Protein 2YXH (pdb70)

InterPro domains:
  IPR004518 NTP pyrophosphohydrolase MazG-like domain [PF03819] (22-95)
  IPR011551 NTP pyrophosphohydrolase MazG [PTHR30522] (2-115)
  IPR048015 MazG-like, N-terminal domain [cd11528] (3-113)

Radius of gyration: 18.21 Å; Cα contacts (8 Å, |Δi|>4): 260; chains: 2; bounding box: 56×25×43 Å

Sequence (225 aa):
VERLLEIIERSLRKCPWLEKQSIETLLEALASSEIEEVAEAVKKNDLANLEEEIGDIIYDALLVAAVAQRDYGIDLESAIQKVVEKISHRKPWLFWEEKISLEEAEKIWKERKKVERLLEIIERSLRKCPWLEEKQSIETLLEALASSEIEEVAEAVKKNDLANLEEEIGDIIYDALLVAAVAQRDYGIDLESAIIQKVVEKIISHRKPWLFWEEKISLEEAEKIWKERKKK

Organism: Thermotoga maritima (strain ATCC 43589 / DSM 3109 / JCM 10099 / NBRC 100826 / MSB8) (NCBI:txid243274)

Secondary structure (DSSP, 8-state):
-HHHHHHHHHHHHH-HHHHT--HHHHHHHHHHHHHHHHHHHHTT-HHHHHHHHH--HHHHHHHHHHHHHH---HHHHHHHHHHHHHHH-GGGG-SS---HHHHHHHHHHHH-/-HHHHHHHHHHHHH-HHHHH--HHHHHHHHHHHHHHHHHHHHTT-HHHHHHHHH--HHHHHHHHHHHHHH---HHHHHHHHHHHHHHH-GGGGSSS---HHHHHHHHHHHHT-

B-factor: mean 37.63, std 10.52, range [13.41, 88.89]

Nearest PDB structures (foldseek):
  2yxh-assembly1_B  TM=1.009E+00  e=3.170E-15  Thermotoga maritima MSB8
  3cra-assembly1_A  TM=7.336E-01  e=1.722E-03  Escherichia coli K-12
  7yh5-assembly1_A  TM=8.557E-01  e=4.587E-02  Mycobacterium tuberculosis
  4qnd-assembly1_A  TM=6.349E-01  e=8.965E+00  Vibrio sp. N418
  2yxh-assembly1_B  TM=1.007E+00  e=1.074E-13  Thermotoga maritima MSB8

Foldseek 3Di:
DVVLVVVLVVCVVPPPVLVPDALVNLVVLVVVLVVQLVVCVVVVVPVSNVVSVVCVSSVVSSVSVCCVPVVDDVVVVVVVVVVLCCQQQVQVVPDDHDDPVVSVVSNVVSVD/DVVLVVVLVVCVVDPPVLVPDALVVLVVVLVVLVVQLVVCVVVVVPVSNVVSVVSVNSVVSSVVNCCVPVVDDVVVVVVVVVVVCCQQQVQVPPPDHDDPVVSVVRNVVSVVD

Solvent-accessible surface area: 11889 Å² total

CATH classification: 1.10.287.1080

Structure (mmCIF, N/CA/C/O backbone):
data_2YXH
#
_entry.id   2YXH
#
_cell.length_a   74.829
_cell.length_b   56.788
_cell.length_c   61.615
_cell.angle_alpha   90.00
_cell.angle_beta   90.00
_cell.angle_gamma   90.00
#
_symmetry.space_group_name_H-M   'P 21 21 2'
#
loop_
_entity.id
_entity.type
_entity.pdbx_description
1 polymer 'MazG-related protein'
2 non-polymer 'MAGNESIUM ION'
3 water water
#
loop_
_atom_site.group_PDB
_atom_site.id
_atom_site.type_symbol
_atom_site.label_atom_id
_atom_site.label_alt_id
_atom_site.label_comp_id
_atom_site.label_asym_id
_atom_site.label_entity_id
_atom_site.label_seq_id
_atom_site.pdbx_PDB_ins_code
_atom_site.Cartn_x
_atom_site.Cartn_y
_atom_site.Cartn_z
_atom_site.occupancy
_atom_site.B_iso_or_equiv
_atom_site.auth_seq_id
_atom_site.auth_comp_id
_atom_site.auth_asym_id
_atom_site.auth_atom_id
_atom_site.pdbx_PDB_model_num
ATOM 9 N N . VAL A 1 2 ? 53.103 24.148 51.628 1.00 61.12 2 VAL A N 1
ATOM 10 C CA . VAL A 1 2 ? 53.514 23.438 50.410 1.00 59.64 2 VAL A CA 1
ATOM 11 C C . VAL A 1 2 ? 54.773 23.976 49.701 1.00 58.86 2 VAL A C 1
ATOM 12 O O . VAL A 1 2 ? 55.560 23.245 49.126 1.00 57.44 2 VAL A O 1
ATOM 16 N N . GLU A 1 3 ? 54.882 25.298 49.699 1.00 57.98 3 GLU A N 1
ATOM 17 C CA . GLU A 1 3 ? 55.991 26.010 49.153 1.00 57.33 3 GLU A CA 1
ATOM 18 C C . GLU A 1 3 ? 57.223 25.571 49.935 1.00 53.66 3 GLU A C 1
ATOM 19 O O . GLU A 1 3 ? 58.205 25.186 49.325 1.00 52.71 3 GLU A O 1
ATOM 25 N N . ARG A 1 4 ? 57.148 25.587 51.266 1.00 50.22 4 ARG A N 1
ATOM 26 C CA . ARG A 1 4 ? 58.263 25.169 52.114 1.00 49.23 4 ARG A CA 1
ATOM 27 C C . ARG A 1 4 ? 58.768 23.771 51.768 1.00 45.56 4 ARG A C 1
ATOM 28 O O . ARG A 1 4 ? 59.912 23.470 51.943 1.00 45.56 4 ARG A O 1
ATOM 36 N N . LEU A 1 5 ? 57.857 22.930 51.310 1.00 41.88 5 LEU A N 1
ATOM 37 C CA . LEU A 1 5 ? 58.138 21.547 50.956 1.00 37.44 5 LEU A CA 1
ATOM 38 C C . LEU A 1 5 ? 58.767 21.527 49.571 1.00 36.84 5 LEU A C 1
ATOM 39 O O . LEU A 1 5 ? 59.702 20.797 49.323 1.00 35.58 5 LEU A O 1
ATOM 44 N N . LEU A 1 6 ? 58.274 22.334 48.660 1.00 36.57 6 LEU A N 1
ATOM 45 C CA . LEU A 1 6 ? 58.897 22.362 47.346 1.00 37.92 6 LEU A CA 1
ATOM 46 C C . LEU A 1 6 ? 60.297 22.970 47.343 1.00 38.76 6 LEU A C 1
ATOM 47 O O . LEU A 1 6 ? 61.098 22.679 46.483 1.00 37.79 6 LEU A O 1
ATOM 52 N N . GLU A 1 7 ? 60.543 23.858 48.314 1.00 41.03 7 GLU A N 1
ATOM 53 C CA . GLU A 1 7 ? 61.833 24.508 48.494 1.00 42.63 7 GLU A CA 1
ATOM 54 C C . GLU A 1 7 ? 62.739 23.445 49.017 1.00 39.51 7 GLU A C 1
ATOM 55 O O . GLU A 1 7 ? 63.911 23.349 48.594 1.00 38.78 7 GLU A O 1
ATOM 61 N N . ILE A 1 8 ? 62.192 22.625 49.916 1.00 37.31 8 ILE A N 1
ATOM 62 C CA . ILE A 1 8 ? 62.948 21.510 50.453 1.00 37.28 8 ILE A CA 1
ATOM 63 C C . ILE A 1 8 ? 63.403 20.542 49.361 1.00 35.95 8 ILE A C 1
ATOM 64 O O . ILE A 1 8 ? 64.598 20.209 49.233 1.00 36.80 8 ILE A O 1
ATOM 69 N N . ILE A 1 9 ? 62.446 20.139 48.555 1.00 33.35 9 ILE A N 1
ATOM 70 C CA . ILE A 1 9 ? 62.701 19.299 47.440 1.00 31.78 9 ILE A CA 1
ATOM 71 C C . ILE A 1 9 ? 63.723 20.048 46.552 1.00 31.77 9 ILE A C 1
ATOM 72 O O . ILE A 1 9 ? 64.702 19.461 46.158 1.00 29.09 9 ILE A O 1
ATOM 77 N N . GLU A 1 10 ? 63.567 21.367 46.286 1.00 34.30 10 GLU A N 1
ATOM 78 C CA . GLU A 1 10 ? 64.625 22.008 45.421 1.00 33.73 10 GLU A CA 1
ATOM 79 C C . GLU A 1 10 ? 66.028 21.882 46.038 1.00 33.00 10 GLU A C 1
ATOM 80 O O . GLU A 1 10 ? 67.040 21.579 45.321 1.00 34.10 10 GLU A O 1
ATOM 86 N N . ARG A 1 11 ? 66.097 22.071 47.364 1.00 31.83 11 ARG A N 1
ATOM 87 C CA . ARG A 1 11 ? 67.384 22.058 48.053 1.00 30.47 11 ARG A CA 1
ATOM 88 C C . ARG A 1 11 ? 67.968 20.650 47.955 1.00 30.98 11 ARG A C 1
ATOM 89 O O . ARG A 1 11 ? 69.156 20.498 47.857 1.00 32.15 11 ARG A O 1
ATOM 97 N N . SER A 1 12 ? 67.121 19.655 47.981 1.00 27.83 12 SER A N 1
ATOM 98 C CA . SER A 1 12 ? 67.622 18.248 47.855 1.00 28.88 12 SER A CA 1
ATOM 99 C C . SER A 1 12 ? 68.187 17.894 46.467 1.00 30.55 12 SER A C 1
ATOM 100 O O . SER A 1 12 ? 69.102 17.066 46.336 1.00 32.07 12 SER A O 1
ATOM 103 N N . LEU A 1 13 ? 67.572 18.442 45.424 1.00 31.72 13 LEU A N 1
ATOM 104 C CA . LEU A 1 13 ? 68.067 18.231 44.070 1.00 32.29 13 LEU A CA 1
ATOM 105 C C . LEU A 1 13 ? 69.455 18.826 44.007 1.00 34.30 13 LEU A C 1
ATOM 106 O O . LEU A 1 13 ? 70.373 18.205 43.458 1.00 34.07 13 LEU A O 1
ATOM 111 N N . ARG A 1 14 ? 69.602 20.006 44.626 1.00 35.75 14 ARG A N 1
ATOM 112 C CA . ARG A 1 14 ? 70.817 20.736 44.525 1.00 38.04 14 ARG A CA 1
ATOM 113 C C . ARG A 1 14 ? 71.938 20.290 45.404 1.00 37.98 14 ARG A C 1
ATOM 114 O O . ARG A 1 14 ? 73.098 20.584 45.081 1.00 37.73 14 ARG A O 1
ATOM 122 N N . LYS A 1 15 ? 71.639 19.572 46.491 1.00 37.03 15 LYS A N 1
ATOM 123 C CA . LYS A 1 15 ? 72.646 19.452 47.533 1.00 36.07 15 LYS A CA 1
ATOM 124 C C . LYS A 1 15 ? 72.802 18.068 48.076 1.00 35.19 15 LYS A C 1
ATOM 125 O O . LYS A 1 15 ? 73.855 17.707 48.564 1.00 35.64 15 LYS A O 1
ATOM 131 N N . CYS A 1 16 ? 71.725 17.325 48.081 1.00 35.08 16 CYS A N 1
ATOM 132 C CA . CYS A 1 16 ? 71.701 16.006 48.725 1.00 34.52 16 CYS A CA 1
ATOM 133 C C . CYS A 1 16 ? 72.379 14.799 48.041 1.00 35.69 16 CYS A C 1
ATOM 134 O O . CYS A 1 16 ? 71.926 14.289 46.998 1.00 35.51 16 CYS A O 1
ATOM 137 N N . PRO A 1 17 ? 73.438 14.270 48.677 1.00 36.14 17 PRO A N 1
ATOM 138 C CA . PRO A 1 17 ? 74.194 13.141 48.072 1.00 34.49 17 PRO A CA 1
ATOM 139 C C . PRO A 1 17 ? 73.454 11.763 48.136 1.00 34.92 17 PRO A C 1
ATOM 140 O O . PRO A 1 17 ? 73.706 10.875 47.345 1.00 34.74 17 PRO A O 1
ATOM 144 N N . TRP A 1 18 ? 72.527 11.606 49.078 1.00 34.29 18 TRP A N 1
ATOM 145 C CA . TRP A 1 18 ? 71.685 10.457 49.142 1.00 32.63 18 TRP A CA 1
ATOM 146 C C . TRP A 1 18 ? 70.698 10.524 47.948 1.00 34.29 18 TRP A C 1
ATOM 147 O O . TRP A 1 18 ? 70.498 9.495 47.229 1.00 33.76 18 TRP A O 1
ATOM 158 N N . LEU A 1 19 ? 70.104 11.706 47.715 1.00 31.84 19 LEU A N 1
ATOM 159 C CA . LEU A 1 19 ? 69.028 11.811 46.707 1.00 33.14 19 LEU A CA 1
ATOM 160 C C . LEU A 1 19 ? 69.609 11.501 45.321 1.00 33.70 19 LEU A C 1
ATOM 161 O O . LEU A 1 19 ? 6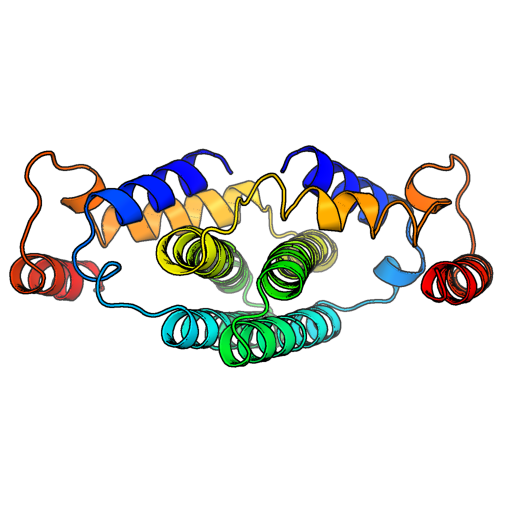9.013 10.692 44.543 1.00 34.61 19 LEU A O 1
ATOM 166 N N . GLU A 1 20 ? 70.827 12.028 45.087 1.00 36.16 20 GLU A N 1
ATOM 167 C CA . GLU A 1 20 ? 71.606 11.854 43.811 1.00 37.18 20 GLU A CA 1
ATOM 168 C C . GLU A 1 20 ? 71.699 10.361 43.425 1.00 38.36 20 GLU A C 1
ATOM 169 O O . GLU A 1 20 ? 71.621 10.003 42.196 1.00 37.35 20 GLU A O 1
ATOM 175 N N . LYS A 1 21 ? 71.856 9.503 44.443 1.00 37.17 21 LYS A N 1
ATOM 176 C CA . LYS A 1 21 ? 71.987 8.096 44.240 1.00 39.26 21 LYS A CA 1
ATOM 177 C C . LYS A 1 21 ? 70.685 7.352 44.077 1.00 39.23 21 LYS A C 1
ATOM 178 O O . LYS A 1 21 ? 70.725 6.150 43.756 1.00 39.96 21 LYS A O 1
ATOM 184 N N . GLN A 1 22 ? 69.541 8.003 44.327 1.00 38.27 22 GLN A N 1
ATOM 185 C CA . GLN A 1 22 ? 68.204 7.349 44.192 1.00 38.42 22 GLN A CA 1
ATOM 186 C C . GLN A 1 22 ? 67.623 7.378 42.752 1.00 36.85 22 GLN A C 1
ATOM 187 O O . GLN A 1 22 ? 67.624 8.397 42.063 1.00 37.71 22 GLN A O 1
ATOM 193 N N . SER A 1 23 ? 67.115 6.255 42.293 1.00 36.02 23 SER A N 1
ATOM 194 C CA . SER A 1 23 ? 66.432 6.233 40.996 1.00 36.01 23 SER A CA 1
ATOM 195 C C . SER A 1 23 ? 64.932 6.397 41.256 1.00 36.11 23 SER A C 1
ATOM 196 O O . SER A 1 23 ? 64.430 6.167 42.363 1.00 36.79 23 SER A O 1
ATOM 199 N N . ILE A 1 24 ? 64.215 6.802 40.228 1.00 35.64 24 ILE A N 1
ATOM 200 C CA . ILE A 1 24 ? 62.751 6.925 40.299 1.00 34.64 24 ILE A CA 1
ATOM 201 C C . ILE A 1 24 ? 62.087 5.659 40.767 1.00 34.04 24 ILE A C 1
ATOM 202 O O . ILE A 1 24 ? 61.190 5.674 41.595 1.00 32.79 24 ILE A O 1
ATOM 207 N N . GLU A 1 25 ? 62.578 4.545 40.271 1.00 34.94 25 GLU A N 1
ATOM 208 C CA . GLU A 1 25 ? 62.220 3.222 40.774 1.00 36.21 25 G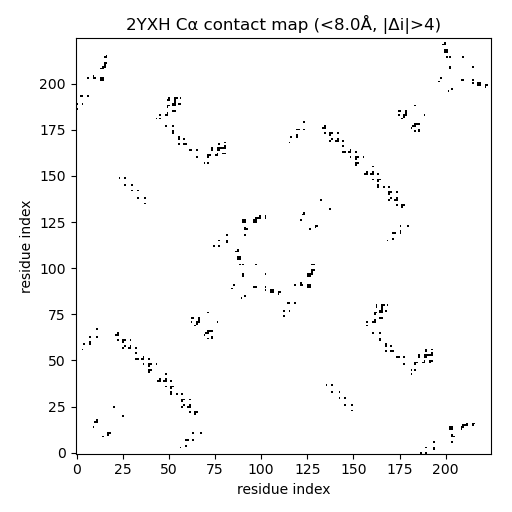LU A CA 1
ATOM 209 C C . GLU A 1 25 ? 62.314 3.094 42.268 1.00 35.65 25 GLU A C 1
ATOM 210 O O . GLU A 1 25 ? 61.394 2.664 42.939 1.00 36.36 25 GLU A O 1
ATOM 216 N N . THR A 1 26 ? 63.431 3.498 42.803 1.00 35.51 26 THR A N 1
ATOM 217 C CA . THR A 1 26 ? 63.640 3.370 44.224 1.00 37.82 26 THR A CA 1
ATOM 218 C C . THR A 1 26 ? 62.654 4.288 44.971 1.00 37.24 26 THR A C 1
ATOM 219 O O . THR A 1 26 ? 62.113 3.945 46.033 1.00 38.71 26 THR A O 1
ATOM 223 N N . LEU A 1 27 ? 62.459 5.479 44.412 1.00 35.55 27 LEU A N 1
ATOM 224 C CA . LEU A 1 27 ? 61.581 6.415 45.019 1.00 34.07 27 LEU A CA 1
ATOM 225 C C . LEU A 1 27 ? 60.120 5.962 44.950 1.00 33.10 27 LEU A C 1
ATOM 226 O O . LEU A 1 27 ? 59.329 6.158 45.907 1.00 30.74 27 LEU A O 1
ATOM 231 N N . LEU A 1 28 ? 59.789 5.345 43.823 1.00 33.19 28 LEU A N 1
ATOM 232 C CA . LEU A 1 28 ? 58.471 4.761 43.652 1.00 33.26 28 LEU A CA 1
ATOM 233 C C . LEU A 1 28 ? 58.138 3.787 44.754 1.00 33.74 28 LEU A C 1
ATOM 234 O O . LEU A 1 28 ? 57.021 3.822 45.288 1.00 33.91 28 LEU A O 1
ATOM 239 N N . GLU A 1 29 ? 59.090 2.915 45.073 1.00 35.22 29 GLU A N 1
ATOM 240 C CA . GLU A 1 29 ? 59.012 1.944 46.223 1.00 36.35 29 GLU A CA 1
ATOM 241 C C . GLU A 1 29 ? 58.964 2.651 47.550 1.00 33.55 29 GLU A C 1
ATOM 242 O O . GLU A 1 29 ? 58.170 2.313 48.371 1.00 34.29 29 GLU A O 1
ATOM 248 N N . ALA A 1 30 ? 59.784 3.677 47.762 1.00 34.34 30 ALA A N 1
ATOM 249 C CA . ALA A 1 30 ? 59.635 4.472 49.003 1.00 32.42 30 ALA A CA 1
ATOM 250 C C . ALA A 1 30 ? 58.184 4.967 49.134 1.00 32.06 30 ALA A C 1
ATOM 251 O O . ALA A 1 30 ? 57.556 4.865 50.178 1.00 32.65 30 ALA A O 1
ATOM 253 N N . LEU A 1 31 ? 57.630 5.433 48.031 1.00 31.56 31 LEU A N 1
ATOM 254 C CA . LEU A 1 31 ? 56.240 5.923 48.055 1.00 30.99 31 LEU A CA 1
ATOM 255 C C . LEU A 1 31 ? 55.199 4.835 48.342 1.00 31.30 31 LEU A C 1
ATOM 256 O O . LEU A 1 31 ? 54.271 5.099 49.106 1.00 31.42 31 LEU A O 1
ATOM 261 N N . ALA A 1 32 ? 55.375 3.634 47.775 1.00 32.59 32 ALA A N 1
ATOM 262 C CA . ALA A 1 32 ? 54.453 2.529 48.011 1.00 31.26 32 ALA A CA 1
ATOM 263 C C . ALA A 1 32 ? 54.585 2.173 49.459 1.00 32.54 32 ALA A C 1
ATOM 264 O O . ALA A 1 32 ? 53.577 1.811 50.104 1.00 34.81 32 ALA A O 1
ATOM 266 N N . SER A 1 33 ? 55.773 2.343 50.026 1.00 31.58 33 SER A N 1
ATOM 267 C CA A SER A 1 33 ? 55.910 2.083 51.453 0.50 30.50 33 SER A CA 1
ATOM 268 C CA B SER A 1 33 ? 55.950 2.101 51.462 0.50 30.44 33 SER A CA 1
ATOM 269 C C . SER A 1 33 ? 55.137 3.003 52.352 1.00 31.26 33 SER A C 1
ATOM 270 O O . SER A 1 33 ? 54.539 2.518 53.310 1.00 30.26 33 SER A O 1
ATOM 275 N N . GLU A 1 34 ? 55.159 4.347 52.073 1.00 27.77 34 GLU A N 1
ATOM 276 C CA . GLU A 1 34 ? 54.457 5.247 52.949 1.00 31.37 34 GLU A CA 1
ATOM 277 C C . GLU A 1 34 ? 52.975 5.047 52.856 1.00 32.60 34 GLU A C 1
ATOM 278 O O . GLU A 1 34 ? 52.271 5.358 53.789 1.00 33.01 34 GLU A O 1
ATOM 284 N N . ILE A 1 35 ? 52.503 4.721 51.668 1.00 34.59 35 ILE A N 1
ATOM 285 C CA . ILE A 1 35 ? 51.129 4.324 51.457 1.00 36.27 35 ILE A CA 1
ATOM 286 C C . ILE A 1 35 ? 50.764 3.233 52.488 1.00 36.04 35 ILE A C 1
ATOM 287 O O . ILE A 1 35 ? 49.677 3.242 53.055 1.00 36.51 35 ILE A O 1
ATOM 292 N N . GLU A 1 36 ? 51.654 2.290 52.728 1.00 37.42 36 GLU A N 1
ATOM 293 C CA . GLU A 1 36 ? 51.361 1.278 53.736 1.00 37.51 36 GLU A CA 1
ATOM 294 C C . GLU A 1 36 ? 51.350 1.851 55.145 1.00 36.91 36 GLU A C 1
ATOM 295 O O . GLU A 1 36 ? 50.532 1.460 55.979 1.00 38.30 36 GLU A O 1
ATOM 301 N N . GLU A 1 37 ? 52.207 2.837 55.427 1.00 35.30 37 GLU A N 1
ATOM 302 C CA . GLU A 1 37 ? 52.154 3.444 56.734 1.00 31.80 37 GLU A CA 1
ATOM 303 C C . GLU A 1 37 ? 50.846 4.154 56.907 1.00 31.02 37 GLU A C 1
ATOM 304 O O . GLU A 1 37 ? 50.306 4.188 57.993 1.00 30.35 37 GLU A O 1
ATOM 310 N N . VAL A 1 38 ? 50.270 4.654 55.823 1.00 30.86 38 VAL A N 1
ATOM 311 C CA . VAL A 1 38 ? 49.052 5.456 55.948 1.00 31.16 38 VAL A CA 1
ATOM 312 C C . VAL A 1 38 ? 47.882 4.456 56.243 1.00 32.61 38 VAL A C 1
ATOM 313 O O . VAL A 1 38 ? 47.070 4.627 57.190 1.00 34.30 38 VAL A O 1
ATOM 317 N N . ALA A 1 39 ? 47.818 3.416 55.436 1.00 33.74 39 ALA A N 1
ATOM 318 C CA . ALA A 1 39 ? 46.853 2.337 55.632 1.00 33.80 39 ALA A CA 1
ATOM 319 C C . ALA A 1 39 ? 46.912 1.816 57.060 1.00 34.66 39 ALA A C 1
ATOM 320 O O . ALA A 1 39 ? 45.909 1.752 57.726 1.00 36.91 39 ALA A O 1
ATOM 322 N N . GLU A 1 40 ? 48.079 1.528 57.598 1.00 34.95 40 GLU A N 1
ATOM 323 C CA . GLU A 1 40 ? 48.123 1.115 59.005 1.00 35.17 40 GLU A CA 1
ATOM 324 C C . GLU A 1 40 ? 47.563 2.197 59.949 1.00 34.92 40 GLU A C 1
ATOM 325 O O . GLU A 1 40 ? 46.812 1.926 60.863 1.00 36.91 40 GLU A O 1
ATOM 331 N N . ALA A 1 41 ? 47.892 3.448 59.732 1.00 33.28 41 ALA A N 1
ATOM 332 C CA . ALA A 1 41 ? 47.426 4.457 60.709 1.00 30.20 41 ALA A C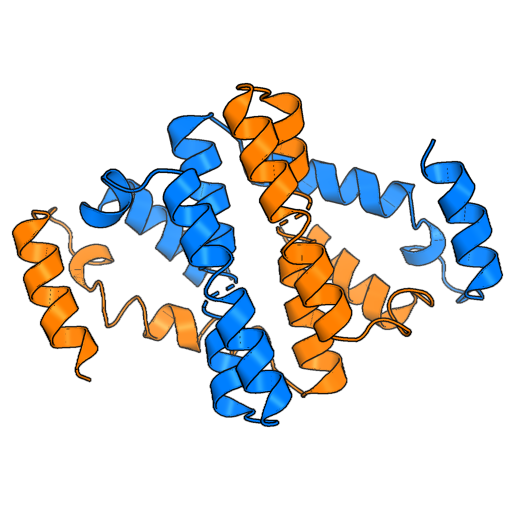A 1
ATOM 333 C C . ALA A 1 41 ? 45.900 4.613 60.636 1.00 28.45 41 ALA A C 1
ATOM 334 O O . ALA A 1 41 ? 45.229 4.772 61.652 1.00 27.38 41 ALA A O 1
ATOM 336 N N . VAL A 1 42 ? 45.352 4.529 59.451 1.00 27.86 42 VAL A N 1
ATOM 337 C CA . VAL A 1 42 ? 43.887 4.528 59.320 1.00 31.20 42 VAL A CA 1
ATOM 338 C C . VAL A 1 42 ? 43.284 3.337 60.111 1.00 34.38 42 VAL A C 1
ATOM 339 O O . VAL A 1 42 ? 42.435 3.494 60.983 1.00 33.81 42 VAL A O 1
ATOM 343 N N . LYS A 1 43 ? 43.793 2.150 59.817 1.00 36.27 43 LYS A N 1
ATOM 344 C CA . LYS A 1 43 ? 43.424 0.979 60.597 1.00 40.49 43 LYS A CA 1
ATOM 345 C C . LYS A 1 43 ? 43.362 1.203 62.100 1.00 38.87 43 LYS A C 1
ATOM 346 O O . LYS A 1 43 ? 42.390 0.840 62.711 1.00 38.83 43 LYS A O 1
ATOM 352 N N . LYS A 1 44 ? 44.354 1.843 62.690 1.00 38.86 44 LYS A N 1
ATOM 353 C CA . LYS A 1 44 ? 44.319 2.084 64.121 1.00 37.46 44 LYS A CA 1
ATOM 354 C C . LYS A 1 44 ? 43.566 3.321 64.572 1.00 35.47 44 LYS A C 1
ATOM 355 O O . LYS A 1 44 ? 43.629 3.657 65.734 1.00 35.13 44 LYS A O 1
ATOM 361 N N . ASN A 1 45 ? 42.903 4.040 63.674 1.00 34.86 45 ASN A N 1
ATOM 362 C CA . ASN A 1 45 ? 42.452 5.423 64.037 1.00 33.61 45 ASN A CA 1
ATOM 363 C C . ASN A 1 45 ? 43.495 6.155 64.840 1.00 32.12 45 ASN A C 1
ATOM 364 O O . ASN A 1 45 ? 43.224 6.773 65.861 1.00 32.06 45 ASN A O 1
ATOM 369 N N . ASP A 1 46 ? 44.750 6.050 64.398 1.00 32.92 46 ASP A N 1
ATOM 370 C CA . ASP A 1 46 ? 45.873 6.751 65.086 1.00 31.98 46 ASP A CA 1
ATOM 371 C C . ASP A 1 46 ? 46.103 8.087 64.416 1.00 30.93 46 ASP A C 1
ATOM 372 O O . ASP A 1 46 ? 46.819 8.190 63.421 1.00 29.99 46 ASP A O 1
ATOM 377 N N . LEU A 1 47 ? 45.498 9.097 64.992 1.00 28.77 47 LEU A N 1
ATOM 378 C CA . LEU A 1 47 ? 45.350 10.308 64.276 1.00 29.34 47 LEU A CA 1
ATOM 379 C C . LEU A 1 47 ? 46.677 11.098 64.117 1.00 29.50 47 LEU A C 1
ATOM 380 O O . LEU A 1 47 ? 46.930 11.746 63.051 1.00 28.31 47 LEU A O 1
ATOM 385 N N . ALA A 1 48 ? 47.496 11.099 65.191 1.00 30.80 48 ALA A N 1
ATOM 386 C CA . ALA A 1 48 ? 48.842 11.751 65.169 1.00 29.51 48 ALA A CA 1
ATOM 387 C C . ALA A 1 48 ? 49.738 11.055 64.146 1.00 30.39 48 ALA A C 1
ATOM 388 O O . ALA A 1 48 ? 50.501 11.720 63.450 1.00 30.15 48 ALA A O 1
ATOM 390 N N . ASN A 1 49 ? 49.627 9.718 64.038 1.00 29.42 49 ASN A N 1
ATOM 391 C CA . ASN A 1 49 ? 50.458 9.004 63.108 1.00 29.41 49 ASN A CA 1
ATOM 392 C C . ASN A 1 49 ? 49.881 9.203 61.719 1.00 27.81 49 ASN A C 1
ATOM 393 O O . ASN A 1 49 ? 50.622 9.318 60.769 1.00 30.19 49 ASN A O 1
ATOM 398 N N . LEU A 1 50 ? 48.541 9.267 61.600 1.00 25.75 50 LEU A N 1
ATOM 399 C CA . LEU A 1 50 ? 47.930 9.413 60.271 1.00 23.46 50 LEU A CA 1
ATOM 400 C C . LEU A 1 50 ? 48.479 10.755 59.710 1.00 23.75 50 LEU A C 1
ATOM 401 O O . LEU A 1 50 ? 48.861 10.824 58.543 1.00 22.72 50 LEU A O 1
ATOM 406 N N . GLU A 1 51 ? 48.575 11.760 60.592 1.00 23.50 51 GLU A N 1
ATOM 407 C CA . GLU A 1 51 ? 48.990 13.048 60.155 1.00 25.10 51 GLU A CA 1
ATOM 408 C C . GLU A 1 51 ? 50.478 13.056 59.720 1.00 25.66 51 GLU A C 1
ATOM 409 O O . GLU A 1 51 ? 50.807 13.604 58.696 1.00 29.52 51 GLU A O 1
ATOM 415 N N . GLU A 1 52 ? 51.347 12.453 60.490 1.00 25.50 52 GLU A N 1
ATOM 416 C CA . GLU A 1 52 ? 52.636 12.132 60.046 1.00 25.88 52 GLU A CA 1
ATOM 417 C C . GLU A 1 52 ? 52.722 11.428 58.689 1.00 26.12 52 GLU A C 1
ATOM 418 O O . GLU A 1 52 ? 53.423 11.881 57.841 1.00 26.29 52 GLU A O 1
ATOM 424 N N . GLU A 1 53 ? 52.129 10.245 58.517 1.00 24.99 53 GLU A N 1
ATOM 425 C CA . GLU A 1 53 ? 52.265 9.574 57.290 1.00 24.40 53 GLU A CA 1
ATOM 426 C C . GLU A 1 53 ? 51.667 10.357 56.072 1.00 25.42 53 GLU A C 1
ATOM 427 O O . GLU A 1 53 ? 52.159 10.220 54.941 1.00 26.23 53 GLU A O 1
ATOM 433 N N . ILE A 1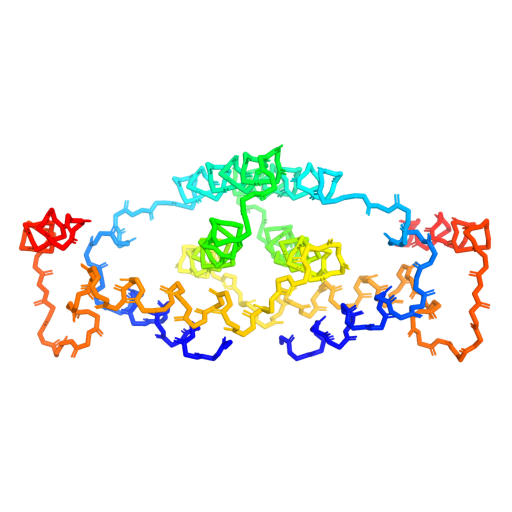 54 ? 50.548 11.044 56.269 1.00 22.41 54 ILE A N 1
ATOM 434 C CA . ILE A 1 54 ? 50.046 11.899 55.149 1.00 23.05 54 ILE A CA 1
ATOM 435 C C . ILE A 1 54 ? 51.201 12.824 54.663 1.00 22.41 54 ILE A C 1
ATOM 436 O O . ILE A 1 54 ? 51.524 12.917 53.467 1.00 24.02 54 ILE A O 1
ATOM 441 N N . GLY A 1 55 ? 51.870 13.467 55.627 1.00 20.53 55 GLY A N 1
ATOM 442 C CA . GLY A 1 55 ? 52.976 14.301 55.215 1.00 22.33 55 GLY A CA 1
ATOM 443 C C . GLY A 1 55 ? 54.098 13.510 54.529 1.00 23.15 55 GLY A C 1
ATOM 444 O O . GLY A 1 55 ? 54.570 13.893 53.444 1.00 23.27 55 GLY A O 1
ATOM 445 N N . ASP A 1 56 ? 54.536 12.408 55.154 1.00 22.65 56 ASP A N 1
ATOM 446 C CA . ASP A 1 56 ? 55.529 11.537 54.518 1.00 22.56 56 ASP A CA 1
ATOM 447 C C . ASP A 1 56 ? 55.163 11.199 53.098 1.00 23.27 56 ASP A C 1
ATOM 448 O O . ASP A 1 56 ? 55.982 11.133 52.224 1.00 24.06 56 ASP A O 1
ATOM 461 N N A ILE A 1 58 ? 53.049 12.672 50.903 0.50 22.27 58 ILE A N 1
ATOM 462 N N B ILE A 1 58 ? 53.063 12.669 50.903 0.50 22.63 58 ILE A N 1
ATOM 463 C CA A ILE A 1 58 ? 53.092 13.778 49.952 0.50 23.59 58 ILE A CA 1
ATOM 464 C CA B ILE A 1 58 ? 53.102 13.735 49.927 0.50 24.16 58 ILE A CA 1
ATOM 465 C C A ILE A 1 58 ? 54.546 14.174 49.561 0.50 23.78 58 ILE A C 1
ATOM 466 C C B ILE A 1 58 ? 54.556 14.149 49.555 0.50 24.11 58 ILE A C 1
ATOM 467 O O A ILE A 1 58 ? 54.859 14.373 48.364 0.50 23.03 58 ILE A O 1
ATOM 468 O O B ILE A 1 58 ? 54.886 14.310 48.360 0.50 23.30 58 ILE A O 1
ATOM 477 N N . TYR A 1 59 ? 55.415 14.269 50.569 1.00 23.66 59 TYR A N 1
ATOM 478 C CA . TYR A 1 59 ? 56.836 14.420 50.327 1.00 23.28 59 TYR A CA 1
ATOM 479 C C . TYR A 1 59 ? 57.398 13.351 49.364 1.00 26.94 59 TYR A C 1
ATOM 480 O O . TYR A 1 59 ? 58.129 13.657 48.394 1.00 28.57 59 TYR A O 1
ATOM 489 N N . ASP A 1 60 ? 57.111 12.097 49.651 1.00 23.39 60 ASP A N 1
ATOM 490 C CA . ASP A 1 60 ? 57.645 11.067 48.809 1.00 24.98 60 ASP A CA 1
ATOM 491 C C . ASP A 1 60 ? 57.126 11.080 47.400 1.00 23.31 60 ASP A C 1
ATOM 492 O O . ASP A 1 60 ? 57.875 10.834 46.483 1.00 23.60 60 ASP A O 1
ATOM 497 N N . ALA A 1 61 ? 55.847 11.371 47.197 1.00 22.68 61 ALA A N 1
ATOM 498 C CA . ALA A 1 61 ? 55.317 11.531 45.862 1.00 22.15 61 ALA A CA 1
ATOM 499 C C . ALA A 1 61 ? 56.060 12.697 45.184 1.00 24.36 61 ALA A C 1
ATOM 500 O O . ALA A 1 61 ? 56.399 12.689 43.993 1.00 24.54 61 ALA A O 1
ATOM 502 N N . LEU A 1 62 ? 56.247 13.755 45.939 1.00 26.21 62 LEU A N 1
ATOM 503 C CA . LEU A 1 62 ? 56.914 14.905 45.351 1.00 25.24 62 LEU A CA 1
ATOM 504 C C . LEU A 1 62 ? 58.358 14.604 45.042 1.00 26.74 62 LEU A C 1
ATOM 505 O O . LEU A 1 62 ? 58.823 15.041 44.002 1.00 27.44 62 LEU A O 1
ATOM 510 N N . LEU A 1 63 ? 59.034 13.742 45.829 1.00 27.89 63 LEU A N 1
ATOM 511 C CA . LEU A 1 63 ? 60.364 13.292 45.435 1.00 29.12 63 LEU A CA 1
ATOM 512 C C . LEU A 1 63 ? 60.325 12.408 44.172 1.00 29.30 63 LEU A C 1
ATOM 513 O O . LEU A 1 63 ? 61.265 12.390 43.404 1.00 29.20 63 LEU A O 1
ATOM 518 N N . VAL A 1 64 ? 59.241 11.718 43.916 1.00 28.60 64 VAL A N 1
ATOM 519 C CA . VAL A 1 64 ? 59.180 10.993 42.619 1.00 28.39 64 VAL A CA 1
ATOM 520 C C . VAL A 1 64 ? 59.050 12.086 41.515 1.00 27.59 64 VAL A C 1
ATOM 521 O O . VAL A 1 64 ? 59.818 12.116 40.536 1.00 29.73 64 VAL A O 1
ATOM 525 N N . ALA A 1 65 ? 58.135 13.025 41.671 1.00 27.43 65 ALA A N 1
ATOM 526 C CA . ALA A 1 65 ? 58.098 14.109 40.716 1.00 25.39 65 ALA A CA 1
ATOM 527 C C . ALA A 1 65 ? 59.495 14.669 40.460 1.00 25.07 65 ALA A C 1
ATOM 528 O O . ALA A 1 65 ? 59.932 14.766 39.292 1.00 27.01 65 ALA A O 1
ATOM 530 N N . ALA A 1 66 ? 60.198 15.063 41.498 1.00 24.05 66 ALA A N 1
ATOM 531 C CA . ALA A 1 66 ? 61.582 15.629 41.340 1.00 24.41 66 ALA A CA 1
ATOM 532 C C . ALA A 1 66 ? 62.582 14.867 40.472 1.00 26.63 66 ALA A C 1
ATOM 533 O O . ALA A 1 66 ? 63.360 15.469 39.683 1.00 26.18 66 ALA A O 1
ATOM 535 N N . VAL A 1 67 ? 62.570 13.527 40.591 1.00 25.79 67 VAL A N 1
ATOM 536 C CA . VAL A 1 67 ? 63.551 12.773 39.921 1.00 26.84 67 VAL A CA 1
ATOM 537 C C . VAL A 1 67 ? 63.063 12.470 38.497 1.00 30.69 67 VAL A C 1
ATOM 538 O O . VAL A 1 67 ? 63.881 12.219 37.607 1.00 32.03 67 VAL A O 1
ATOM 542 N N . ALA A 1 68 ? 61.734 12.466 38.307 1.00 31.49 68 ALA A N 1
ATOM 543 C CA . ALA A 1 68 ? 61.121 12.469 36.966 1.00 31.97 68 ALA A CA 1
ATOM 544 C C . ALA A 1 68 ? 61.629 13.729 36.213 1.00 32.07 68 ALA A C 1
ATOM 545 O O . ALA A 1 68 ? 61.936 13.647 35.030 1.00 31.95 68 ALA A O 1
ATOM 547 N N . GLN A 1 69 ? 61.723 14.877 36.877 1.00 33.73 69 GLN A N 1
ATOM 548 C CA . GLN A 1 69 ? 62.337 16.052 36.263 1.00 33.22 69 GLN A CA 1
ATOM 549 C C . GLN A 1 69 ? 63.851 15.849 36.070 1.00 32.81 69 GLN A C 1
ATOM 550 O O . GLN A 1 69 ? 64.386 16.184 35.030 1.00 32.89 69 GLN A O 1
ATOM 556 N N . ARG A 1 70 ? 64.530 15.343 37.093 1.00 31.62 70 ARG A N 1
ATOM 557 C CA . ARG A 1 70 ? 65.967 15.204 37.070 1.00 31.30 70 ARG A CA 1
ATOM 558 C C . ARG A 1 70 ? 66.441 14.322 35.903 1.00 31.44 70 ARG A C 1
ATOM 559 O O . ARG A 1 70 ? 67.334 14.681 35.090 1.00 31.76 70 ARG A O 1
ATOM 567 N N . ASP A 1 71 ? 65.871 13.137 35.899 1.00 31.06 71 ASP A N 1
ATOM 568 C CA . ASP A 1 71 ? 66.255 12.095 34.991 1.00 32.45 71 ASP A CA 1
ATOM 569 C C . ASP A 1 71 ? 65.522 12.087 33.625 1.00 31.30 71 ASP A C 1
ATOM 570 O O . ASP A 1 71 ? 66.039 11.526 32.702 1.00 34.21 71 ASP A O 1
ATOM 575 N N . TYR A 1 72 ? 64.283 12.550 33.560 1.00 30.50 72 TYR A N 1
ATOM 576 C CA . TYR A 1 72 ? 63.448 12.324 32.376 1.00 27.66 72 TYR A CA 1
ATOM 577 C C . TYR A 1 72 ? 63.002 13.687 31.809 1.00 25.94 72 TYR A C 1
ATOM 578 O O . TYR A 1 72 ? 62.288 13.747 30.820 1.00 26.07 72 TYR A O 1
ATOM 587 N N . GLY A 1 73 ? 63.430 14.752 32.472 1.00 27.03 73 GLY A N 1
ATOM 588 C CA . GLY A 1 73 ? 63.123 16.163 32.148 1.00 26.31 73 GLY A CA 1
ATOM 589 C C . GLY A 1 73 ? 61.652 16.527 32.310 1.00 29.29 73 GLY A C 1
ATOM 590 O O . GLY A 1 73 ? 61.212 17.606 31.895 1.00 28.23 73 GLY A O 1
ATOM 591 N N . ILE A 1 74 ? 60.885 15.716 33.025 1.00 30.56 74 ILE A N 1
ATOM 592 C CA . ILE A 1 74 ? 59.460 16.059 33.276 1.00 31.18 74 ILE A CA 1
ATOM 593 C C . ILE A 1 74 ? 59.261 17.375 34.089 1.00 32.51 74 ILE A C 1
ATOM 594 O O . ILE A 1 74 ? 59.687 17.501 35.234 1.00 33.13 74 ILE A O 1
ATOM 599 N N . ASP A 1 75 ? 58.528 18.313 33.544 1.00 34.16 75 ASP A N 1
ATOM 600 C CA . ASP A 1 75 ? 58.274 19.567 34.250 1.00 36.74 75 ASP A CA 1
ATOM 601 C C . ASP A 1 75 ? 57.017 19.334 35.108 1.00 37.52 75 ASP A C 1
ATOM 602 O O . ASP A 1 75 ? 56.038 18.885 34.579 1.00 36.38 75 ASP A O 1
ATOM 607 N N . LEU A 1 76 ? 57.051 19.694 36.394 1.00 36.71 76 LEU A N 1
ATOM 608 C CA . LEU A 1 76 ? 55.973 19.391 37.317 1.00 36.74 76 LEU A CA 1
ATOM 609 C C . LEU A 1 76 ? 54.787 20.266 37.036 1.00 38.25 76 LEU A C 1
ATOM 610 O O . LEU A 1 76 ? 53.672 19.778 37.083 1.00 37.05 76 LEU A O 1
ATOM 615 N N . GLU A 1 77 ? 55.003 21.568 36.773 1.00 38.38 77 GLU A N 1
ATOM 616 C CA . GLU A 1 77 ? 53.889 22.397 36.354 1.00 41.42 77 GLU A CA 1
ATOM 617 C C . GLU A 1 77 ? 53.293 21.833 35.072 1.00 40.81 77 GLU A C 1
ATOM 618 O O . GLU A 1 77 ? 52.110 21.647 34.984 1.00 41.74 77 GLU A O 1
ATOM 624 N N . SER A 1 78 ? 54.061 21.465 34.079 1.00 40.55 78 SER A N 1
ATOM 625 C CA . SER A 1 78 ? 53.353 20.850 32.998 1.00 41.50 78 SER A CA 1
ATOM 626 C C . SER A 1 78 ? 52.545 19.646 33.423 1.00 41.83 78 SER A C 1
ATOM 627 O O . SER A 1 78 ? 51.434 19.454 32.906 1.00 43.19 78 SER A O 1
ATOM 630 N N . ALA A 1 79 ? 53.108 18.785 34.287 1.00 38.86 79 ALA A N 1
ATOM 631 C CA . ALA A 1 79 ? 52.514 17.462 34.575 1.00 36.95 79 ALA A CA 1
ATOM 632 C C . ALA A 1 79 ? 51.226 17.716 35.319 1.00 35.87 79 ALA A C 1
ATOM 633 O O . ALA A 1 79 ? 50.218 17.061 35.083 1.00 36.28 79 ALA A O 1
ATOM 635 N N . ILE A 1 80 ? 51.291 18.699 36.207 1.00 35.42 80 ILE A N 1
ATOM 636 C CA . ILE A 1 80 ? 50.118 19.183 36.941 1.00 34.00 80 ILE A CA 1
ATOM 637 C C . ILE A 1 80 ? 49.108 19.819 36.022 1.00 35.71 80 ILE A C 1
ATOM 638 O O . ILE A 1 80 ? 47.954 19.501 36.162 1.00 33.89 80 ILE A O 1
ATOM 643 N N . GLN A 1 81 ? 49.496 20.729 35.117 1.00 37.64 81 GLN A N 1
ATOM 644 C CA . GLN A 1 81 ? 48.441 21.372 34.269 1.00 40.57 81 GLN A CA 1
ATOM 645 C C . GLN A 1 81 ? 47.789 20.362 33.353 1.00 39.83 81 GLN A C 1
ATOM 646 O O . GLN A 1 81 ? 46.598 20.455 33.044 1.00 40.59 81 GLN A O 1
ATOM 652 N N . LYS A 1 82 ? 48.501 19.299 33.042 1.00 38.98 82 LYS A N 1
ATOM 653 C CA . LYS A 1 82 ? 47.898 18.290 32.302 1.00 39.00 82 LYS A CA 1
ATOM 654 C C . LYS A 1 82 ? 46.770 17.553 33.093 1.00 39.08 82 LYS A C 1
ATOM 655 O O . LYS A 1 82 ? 45.737 17.238 32.524 1.00 38.50 82 LYS A O 1
ATOM 661 N N . VAL A 1 83 ? 47.009 17.184 34.366 1.00 36.77 83 VAL A N 1
ATOM 662 C CA . VAL A 1 83 ? 46.073 16.302 35.092 1.00 34.32 83 VAL A CA 1
ATOM 663 C C . VAL A 1 83 ? 44.861 17.222 35.401 1.00 33.50 83 VAL A C 1
ATOM 664 O O . VAL A 1 83 ? 43.738 16.780 35.418 1.00 32.53 83 VAL A O 1
ATOM 668 N N . VAL A 1 84 ? 45.105 18.511 35.610 1.00 31.47 84 VAL A N 1
ATOM 669 C CA . VAL A 1 84 ? 44.040 19.403 35.744 1.00 34.12 84 VAL A CA 1
ATOM 670 C C . VAL A 1 84 ? 43.119 19.507 34.471 1.00 34.50 84 VAL A C 1
ATOM 671 O O . VAL A 1 84 ? 41.898 19.650 34.581 1.00 34.21 84 VAL A O 1
ATOM 675 N N . GLU A 1 85 ? 43.735 19.480 33.297 1.00 34.44 85 GLU A N 1
ATOM 676 C CA . GLU A 1 85 ? 42.949 19.439 32.093 1.00 36.11 85 GLU A CA 1
ATOM 677 C C . GLU A 1 85 ? 42.114 18.199 32.092 1.00 35.22 85 GLU A C 1
ATOM 678 O O . GLU A 1 85 ? 40.966 18.250 31.695 1.00 35.92 85 GLU A O 1
ATOM 684 N N . LYS A 1 86 ? 42.720 17.076 32.479 1.00 32.92 86 LYS A N 1
ATOM 685 C CA . LYS A 1 86 ? 42.033 15.796 32.341 1.00 34.59 86 LYS A CA 1
ATOM 686 C C . LYS A 1 86 ? 40.807 15.806 33.272 1.00 35.38 86 LYS A C 1
ATOM 687 O O . LYS A 1 86 ? 39.682 15.748 32.832 1.00 36.21 86 LYS A O 1
ATOM 693 N N . ILE A 1 87 ? 41.042 15.960 34.556 1.00 35.19 87 ILE A N 1
ATOM 694 C CA . ILE A 1 87 ? 39.978 16.071 35.540 1.00 34.97 87 ILE A CA 1
ATOM 695 C C . ILE A 1 87 ? 38.864 16.993 35.132 1.00 35.64 87 ILE A C 1
ATOM 696 O O . ILE A 1 87 ? 37.708 16.619 35.252 1.00 35.20 87 ILE A O 1
ATOM 701 N N . SER A 1 88 ? 39.212 18.221 34.696 1.00 35.33 88 SER A N 1
ATOM 702 C CA . SER A 1 88 ? 38.221 19.264 34.406 1.00 36.51 88 SER A CA 1
ATOM 703 C C . SER A 1 88 ? 37.395 18.836 33.253 1.00 37.64 88 SER A C 1
ATOM 704 O O . SER A 1 88 ? 36.186 19.063 33.169 1.00 36.98 88 SER A O 1
ATOM 707 N N . HIS A 1 89 ? 38.066 18.182 32.333 1.00 38.43 89 HIS A N 1
ATOM 708 C CA . HIS A 1 89 ? 37.354 17.667 31.258 1.00 38.37 89 HIS A CA 1
ATOM 709 C C . HIS A 1 89 ? 36.429 16.514 31.674 1.00 39.03 89 HIS A C 1
ATOM 710 O O . HIS A 1 89 ? 35.229 16.592 31.352 1.00 40.15 89 HIS A O 1
ATOM 717 N N . ARG A 1 90 ? 36.956 15.448 32.313 1.00 37.30 90 ARG A N 1
ATOM 718 C CA . ARG A 1 90 ? 36.140 14.356 32.831 1.00 36.67 90 ARG A CA 1
ATOM 719 C C . ARG A 1 90 ? 35.009 14.630 33.833 1.00 36.92 90 ARG A C 1
ATOM 720 O O . ARG A 1 90 ? 33.950 13.947 33.834 1.00 37.60 90 ARG A O 1
ATOM 728 N N . LYS A 1 91 ? 35.197 15.612 34.687 1.00 36.87 91 LYS A N 1
ATOM 729 C CA . LYS A 1 91 ? 34.277 15.782 35.789 1.00 36.78 91 LYS A CA 1
ATOM 730 C C . LYS A 1 91 ? 33.835 17.175 35.673 1.00 35.84 91 LYS A C 1
ATOM 731 O O . LYS A 1 91 ? 34.168 17.972 36.495 1.00 35.50 91 LYS A O 1
ATOM 737 N N . PRO A 1 92 ? 33.096 17.520 34.592 1.00 36.51 92 PRO A N 1
ATOM 738 C CA . PRO A 1 92 ? 32.785 18.990 34.435 1.00 35.98 92 PRO A CA 1
ATOM 739 C C . PRO A 1 92 ? 31.902 19.559 35.495 1.00 36.88 92 PRO A C 1
ATOM 740 O O . PRO A 1 92 ? 31.836 20.797 35.683 1.00 34.36 92 PRO A O 1
ATOM 744 N N . TRP A 1 93 ? 31.127 18.661 36.114 1.00 36.94 93 TRP A N 1
ATOM 745 C CA . TRP A 1 93 ? 30.236 19.096 37.243 1.00 37.71 93 TRP A CA 1
ATOM 746 C C . TRP A 1 93 ? 30.959 19.822 38.410 1.00 37.21 93 TRP A C 1
ATOM 747 O O . TRP A 1 93 ? 30.309 20.476 39.195 1.00 38.52 93 TRP A O 1
ATOM 758 N N . LEU A 1 94 ? 32.298 19.719 38.471 1.00 36.56 94 LEU A N 1
ATOM 759 C CA . LEU A 1 94 ? 33.111 20.388 39.496 1.00 37.17 94 LEU A CA 1
ATOM 760 C C . LEU A 1 94 ? 32.984 21.888 39.373 1.00 38.59 94 LEU A C 1
ATOM 761 O O . LEU A 1 94 ? 33.257 22.663 40.306 1.00 40.18 94 LEU A O 1
ATOM 766 N N . PHE A 1 95 ? 32.565 22.327 38.200 1.00 41.44 95 PHE A N 1
ATOM 767 C CA . PHE A 1 95 ? 32.511 23.770 37.907 1.00 42.55 95 PHE A CA 1
ATOM 768 C C . PHE A 1 95 ? 31.088 24.223 37.702 1.00 44.34 95 PHE A C 1
ATOM 769 O O . PHE A 1 95 ? 30.873 25.263 37.094 1.00 46.25 95 PHE A O 1
ATOM 777 N N . TRP A 1 96 ? 30.125 23.428 38.175 1.00 45.98 96 TRP A N 1
ATOM 778 C CA . TRP A 1 96 ? 28.703 23.685 38.015 1.00 47.48 96 TRP A CA 1
ATOM 779 C C . TRP A 1 96 ? 28.069 23.891 39.396 1.00 49.41 96 TRP A C 1
ATOM 780 O O . TRP A 1 96 ? 28.264 23.049 40.295 1.00 48.77 96 TRP A O 1
ATOM 791 N N . GLU A 1 97 ? 27.259 24.954 39.546 1.00 52.72 97 GLU A N 1
ATOM 792 C CA . GLU A 1 97 ? 26.517 25.299 40.820 1.00 53.80 97 GLU A CA 1
ATOM 793 C C . GLU A 1 97 ? 25.735 24.126 41.449 1.00 54.80 97 GLU A C 1
ATOM 794 O O . GLU A 1 97 ? 26.104 23.597 42.520 1.00 56.22 97 GLU A O 1
ATOM 800 N N . GLU A 1 98 ? 24.659 23.723 40.794 1.00 54.59 98 GLU A N 1
ATOM 801 C CA . GLU A 1 98 ? 23.837 22.649 41.300 1.00 55.42 98 GLU A CA 1
ATOM 802 C C . GLU A 1 98 ? 24.658 21.398 41.335 1.00 53.65 98 GLU A C 1
ATOM 803 O O . GLU A 1 98 ? 25.395 21.114 40.391 1.00 53.04 98 GLU A O 1
ATOM 809 N N . LYS A 1 99 ? 24.540 20.656 42.430 1.00 52.47 99 LYS A N 1
ATOM 810 C CA . LYS A 1 99 ? 25.178 19.344 42.532 1.00 51.26 99 LYS A CA 1
ATOM 811 C C . LYS A 1 99 ? 24.399 18.448 41.573 1.00 48.32 99 LYS A C 1
ATOM 812 O O . LYS A 1 99 ? 23.295 18.817 41.129 1.00 47.40 99 LYS A O 1
ATOM 818 N N . ILE A 1 100 ? 24.974 17.284 41.259 1.00 45.03 100 ILE A N 1
ATOM 819 C CA . ILE A 1 100 ? 24.355 16.328 40.381 1.00 41.73 100 ILE A CA 1
ATOM 820 C C . ILE A 1 100 ? 24.499 14.967 41.040 1.00 41.06 100 ILE A C 1
ATOM 821 O O . ILE A 1 100 ? 25.361 14.748 41.950 1.00 39.98 100 ILE A O 1
ATOM 826 N N . SER A 1 101 ? 23.628 14.067 40.652 1.00 38.59 101 SER A N 1
ATOM 827 C CA . SER A 1 101 ? 23.564 12.731 41.283 1.00 40.32 101 SER A CA 1
ATOM 828 C C . SER A 1 101 ? 24.718 11.846 40.828 1.00 41.29 101 SER A C 1
ATOM 829 O O . SER A 1 101 ? 25.250 12.034 39.751 1.00 41.57 101 SER A O 1
ATOM 832 N N . LEU A 1 102 ? 25.038 10.824 41.612 1.00 42.53 102 LEU A N 1
ATOM 833 C CA . LEU A 1 102 ? 26.100 9.930 41.255 1.00 43.14 102 LEU A CA 1
ATOM 834 C C . LEU A 1 102 ? 25.840 9.458 39.827 1.00 43.13 102 LEU A C 1
ATOM 835 O O . LEU A 1 102 ? 26.812 9.387 38.990 1.00 42.40 102 LEU A O 1
ATOM 840 N N . GLU A 1 103 ? 24.549 9.126 39.538 1.00 43.04 103 GLU A N 1
ATOM 841 C CA . GLU A 1 103 ? 24.201 8.491 38.216 1.00 42.51 103 GLU A CA 1
ATOM 842 C C . GLU A 1 103 ? 24.388 9.499 37.047 1.00 40.14 103 GLU A C 1
ATOM 843 O O . GLU A 1 103 ? 24.935 9.202 35.975 1.00 36.81 103 GLU A O 1
ATOM 849 N N . GLU A 1 104 ? 23.962 10.719 37.301 1.00 39.43 104 GLU A N 1
ATOM 850 C CA . GLU A 1 104 ? 24.203 11.712 36.330 1.00 39.08 104 GLU A CA 1
ATOM 851 C C . GLU A 1 104 ? 25.750 11.816 36.045 1.00 39.04 104 GLU A C 1
ATOM 852 O O . GLU A 1 104 ? 26.204 11.655 34.878 1.00 35.98 104 GLU A O 1
ATOM 858 N N . ALA A 1 105 ? 26.542 12.063 37.116 1.00 38.78 105 ALA A N 1
ATOM 859 C CA . ALA A 1 105 ? 28.013 12.151 37.103 1.00 38.73 105 ALA A CA 1
ATOM 860 C C . ALA A 1 105 ? 28.636 10.992 36.369 1.00 39.89 105 ALA A C 1
ATOM 861 O O . ALA A 1 105 ? 29.517 11.190 35.490 1.00 41.31 105 ALA A O 1
ATOM 863 N N . GLU A 1 106 ? 28.205 9.767 36.669 1.00 38.81 106 GLU A N 1
ATOM 864 C CA . GLU A 1 106 ? 28.850 8.692 35.938 1.00 40.62 106 GLU A CA 1
ATOM 865 C C . GLU A 1 106 ? 28.547 8.692 34.428 1.00 38.99 106 GLU A C 1
ATOM 866 O O . GLU A 1 106 ? 29.438 8.418 33.628 1.00 39.27 106 GLU A O 1
ATOM 872 N N . LYS A 1 107 ? 27.302 8.974 34.053 1.00 37.22 107 LYS A N 1
ATOM 873 C CA . LYS A 1 107 ? 26.898 8.927 32.651 1.00 34.90 107 LYS A CA 1
ATOM 874 C C . LYS A 1 107 ? 27.780 9.917 31.940 1.00 35.32 107 LYS A C 1
ATOM 875 O O . LYS A 1 107 ? 28.338 9.602 30.883 1.00 35.80 107 LYS A O 1
ATOM 881 N N . ILE A 1 108 ? 27.989 11.100 32.541 1.00 32.98 108 ILE A N 1
ATOM 882 C CA . ILE A 1 108 ? 28.907 12.031 31.935 1.00 33.25 108 ILE A CA 1
ATOM 883 C C . ILE A 1 108 ? 30.301 11.426 31.812 1.00 35.33 108 ILE A C 1
ATOM 884 O O . ILE A 1 108 ? 30.931 11.407 30.749 1.00 33.49 108 ILE A O 1
ATOM 889 N N . TRP A 1 109 ? 30.740 10.826 32.898 1.00 37.22 109 TRP A N 1
ATOM 890 C CA . TRP A 1 109 ? 32.093 10.445 32.972 1.00 40.83 109 TRP A CA 1
ATOM 891 C C . TRP A 1 109 ? 32.374 9.306 31.975 1.00 41.10 109 TRP A C 1
ATOM 892 O O . TRP A 1 109 ? 33.441 9.264 31.326 1.00 41.10 109 TRP A O 1
ATOM 903 N N . LYS A 1 110 ? 31.414 8.411 31.844 1.00 41.23 110 LYS A N 1
ATOM 904 C CA . LYS A 1 110 ? 31.553 7.323 30.929 1.00 42.52 110 LYS A CA 1
ATOM 905 C C . LYS A 1 110 ? 31.869 7.937 29.524 1.00 43.25 110 LYS A C 1
ATOM 906 O O . LYS A 1 110 ? 32.697 7.402 28.788 1.00 43.07 110 LYS A O 1
ATOM 912 N N . GLU A 1 111 ? 31.291 9.101 29.191 1.00 42.24 111 GLU A N 1
ATOM 913 C CA . GLU A 1 111 ? 31.398 9.613 27.833 1.00 43.07 111 GLU A CA 1
ATOM 914 C C . GLU A 1 111 ? 32.668 10.404 27.662 1.00 44.90 111 GLU A C 1
ATOM 915 O O . GLU A 1 111 ? 33.313 10.298 26.639 1.00 46.28 111 GLU A O 1
ATOM 921 N N . ARG A 1 112 ? 32.961 11.289 28.621 1.00 43.71 112 ARG A N 1
ATOM 922 C CA . ARG A 1 112 ? 34.251 11.973 28.664 1.00 43.66 112 ARG A CA 1
ATOM 923 C C . ARG A 1 112 ? 35.455 11.003 28.512 1.00 45.30 112 ARG A C 1
ATOM 924 O O . ARG A 1 112 ? 36.428 11.240 27.774 1.00 44.02 112 ARG A O 1
ATOM 932 N N . LYS A 1 113 ? 35.366 9.860 29.166 1.00 47.77 113 LYS A N 1
ATOM 933 C CA . LYS A 1 113 ? 36.540 9.015 29.179 1.00 50.28 113 LYS A CA 1
ATOM 934 C C . LYS A 1 113 ? 37.121 8.838 27.802 1.00 50.39 113 LYS A C 1
ATOM 935 O O . LYS A 1 113 ? 38.320 8.856 27.659 1.00 51.48 113 LYS A O 1
ATOM 941 N N . LYS A 1 114 ? 36.278 8.804 26.788 1.00 51.28 114 LYS A N 1
ATOM 942 C CA . LYS A 1 114 ? 36.700 8.317 25.458 1.00 52.09 114 LYS A CA 1
ATOM 943 C C . LYS A 1 114 ? 37.144 9.378 24.391 1.00 52.13 114 LYS A C 1
ATOM 944 O O . LYS A 1 114 ? 37.631 10.484 24.740 1.00 51.96 114 LYS A O 1
ATOM 950 N N . VAL B 1 2 ? 49.848 24.120 40.512 1.00 52.89 2 VAL B N 1
ATOM 951 C CA . VAL B 1 2 ? 49.950 23.615 41.908 1.00 54.61 2 VAL B CA 1
ATOM 952 C C . VAL B 1 2 ? 48.733 23.960 42.803 1.00 55.77 2 VAL B C 1
ATOM 953 O O . VAL B 1 2 ? 48.393 23.230 43.764 1.00 56.94 2 VAL B O 1
ATOM 955 N N . GLU B 1 3 ? 48.106 25.093 42.491 1.00 55.50 3 GLU B N 1
ATOM 956 C CA . GLU B 1 3 ? 47.106 25.730 43.324 1.00 54.97 3 GLU B CA 1
ATOM 957 C C . GLU B 1 3 ? 45.796 25.399 42.662 1.00 52.00 3 GLU B C 1
ATOM 958 O O . GLU B 1 3 ? 44.825 25.113 43.332 1.00 52.39 3 GLU B O 1
ATOM 964 N N . ARG B 1 4 ? 45.771 25.449 41.339 1.00 49.87 4 ARG B N 1
ATOM 965 C CA . ARG B 1 4 ? 44.556 25.101 40.634 1.00 49.59 4 ARG B CA 1
ATOM 966 C C . ARG B 1 4 ? 44.224 23.635 40.917 1.00 45.67 4 ARG B C 1
ATOM 967 O O . ARG B 1 4 ? 43.074 23.242 40.803 1.00 44.92 4 ARG B O 1
ATOM 975 N N . LEU B 1 5 ? 45.231 22.848 41.330 1.00 41.95 5 LEU B N 1
ATOM 976 C CA . LEU B 1 5 ? 44.984 21.452 41.600 1.00 39.13 5 LEU B CA 1
ATOM 977 C C . LEU B 1 5 ? 44.307 21.303 42.976 1.00 37.31 5 LEU B C 1
ATOM 978 O O . LEU B 1 5 ? 43.340 20.581 43.138 1.00 35.37 5 LEU B O 1
ATOM 983 N N . LEU B 1 6 ? 44.808 22.008 43.974 1.00 37.38 6 LEU B N 1
ATOM 984 C CA . LEU B 1 6 ? 44.104 22.026 45.284 1.00 37.31 6 LEU B CA 1
ATOM 985 C C . LEU B 1 6 ? 42.692 22.662 45.234 1.00 37.01 6 LEU B C 1
ATOM 986 O O . LEU B 1 6 ? 41.850 22.337 46.008 1.00 36.19 6 LEU B O 1
ATOM 991 N N . GLU B 1 7 ? 42.431 23.548 44.276 1.00 37.24 7 GLU B N 1
ATOM 992 C CA . GLU B 1 7 ? 41.111 24.152 44.162 1.00 37.47 7 GLU B CA 1
ATOM 993 C C . GLU B 1 7 ? 40.200 23.114 43.600 1.00 35.78 7 GLU B C 1
ATOM 994 O O . GLU B 1 7 ? 39.047 22.998 44.014 1.00 33.84 7 GLU B O 1
ATOM 1000 N N . ILE B 1 8 ? 40.709 22.455 42.558 1.00 34.54 8 ILE B N 1
ATOM 1001 C CA . ILE B 1 8 ? 40.076 21.256 41.979 1.00 35.43 8 ILE B CA 1
ATOM 1002 C C . ILE B 1 8 ? 39.681 20.285 43.075 1.00 34.28 8 ILE B C 1
ATOM 1003 O O . ILE B 1 8 ? 38.515 19.921 43.177 1.00 35.18 8 ILE B O 1
ATOM 1008 N N . ILE B 1 9 ? 40.645 19.878 43.900 1.00 33.56 9 ILE B N 1
ATOM 1009 C CA . ILE B 1 9 ? 40.340 18.905 44.959 1.00 31.79 9 ILE B CA 1
ATOM 1010 C C . ILE B 1 9 ? 39.264 19.468 45.903 1.00 31.81 9 ILE B C 1
ATOM 1011 O O . ILE B 1 9 ? 38.313 18.782 46.322 1.00 29.18 9 ILE B O 1
ATOM 1016 N N . GLU B 1 10 ? 39.348 20.758 46.193 1.00 30.46 10 GLU B N 1
ATOM 1017 C CA . GLU B 1 10 ? 38.383 21.286 47.115 1.00 31.50 10 GLU B CA 1
ATOM 1018 C C . GLU B 1 10 ? 37.069 21.223 46.443 1.00 30.57 10 GLU B C 1
ATOM 1019 O O . GLU B 1 10 ? 36.040 20.978 47.095 1.00 31.13 10 GLU B O 1
ATOM 1025 N N . ARG B 1 11 ? 37.035 21.489 45.120 1.00 31.58 11 ARG B N 1
ATOM 1026 C CA . ARG B 1 11 ? 35.710 21.442 44.416 1.00 30.63 11 ARG B CA 1
ATOM 1027 C C . ARG B 1 11 ? 35.149 20.041 44.505 1.00 30.59 11 ARG B C 1
ATOM 1028 O O . ARG B 1 11 ? 33.965 19.854 44.561 1.00 30.84 11 ARG B O 1
ATOM 1036 N N . SER B 1 12 ? 36.025 19.057 44.457 1.00 29.43 12 SER B N 1
ATOM 1037 C CA . SER B 1 12 ? 35.520 17.646 44.520 1.00 30.31 12 SER B CA 1
ATOM 1038 C C . SER B 1 12 ? 34.919 17.399 45.931 1.00 29.41 12 SER B C 1
ATOM 1039 O O . SER B 1 12 ? 33.858 16.842 46.064 1.00 31.55 12 SER B O 1
ATOM 1042 N N . LEU B 1 13 ? 35.599 17.844 46.977 1.00 30.42 13 LEU B N 1
ATOM 1043 C CA . LEU B 1 13 ? 35.014 17.732 48.347 1.00 29.35 13 LEU B CA 1
ATOM 1044 C C . LEU B 1 13 ? 33.652 18.371 48.409 1.00 32.06 13 LEU B C 1
ATOM 1045 O O . LEU B 1 13 ? 32.739 17.804 48.951 1.00 33.13 13 LEU B O 1
ATOM 1050 N N . ARG B 1 14 ? 33.508 19.559 47.792 1.00 34.19 14 ARG B N 1
ATOM 1051 C CA . ARG B 1 14 ? 32.237 20.220 47.783 1.00 35.60 14 ARG B CA 1
ATOM 1052 C C . ARG B 1 14 ? 31.089 19.597 46.972 1.00 34.48 14 ARG B C 1
ATOM 1053 O O . ARG B 1 14 ? 29.934 19.621 47.431 1.00 35.49 14 ARG B O 1
ATOM 1061 N N . LYS B 1 15 ? 31.390 19.086 45.778 1.00 36.08 15 LYS B N 1
ATOM 1062 C CA . LYS B 1 15 ? 30.397 18.783 44.709 1.00 36.37 15 LYS B CA 1
ATOM 1063 C C . LYS B 1 15 ? 30.322 17.333 44.248 1.00 37.33 15 LYS B C 1
ATOM 1064 O O . LYS B 1 15 ? 29.263 16.822 43.853 1.00 37.49 15 LYS B O 1
ATOM 1070 N N . CYS B 1 16 ? 31.458 16.660 44.269 1.00 37.56 16 CYS B N 1
ATOM 1071 C CA . CYS B 1 16 ? 31.584 15.414 43.566 1.00 37.03 16 CYS B CA 1
ATOM 1072 C C . CYS B 1 16 ? 30.938 14.240 44.284 1.00 38.20 16 CYS B C 1
ATOM 1073 O O . CYS B 1 16 ? 31.432 13.782 45.356 1.00 36.69 16 CYS B O 1
ATOM 1076 N N . PRO B 1 17 ? 29.827 13.734 43.692 1.00 39.63 17 PRO B N 1
ATOM 1077 C CA . PRO B 1 17 ? 29.090 12.581 44.283 1.00 38.77 17 PRO B CA 1
ATOM 1078 C C . PRO B 1 17 ? 29.858 11.236 44.233 1.00 38.06 17 PRO B C 1
ATOM 1079 O O . PRO B 1 17 ? 29.556 10.323 45.004 1.00 38.46 17 PRO B O 1
ATOM 1083 N N . TRP B 1 18 ? 30.858 11.104 43.354 1.00 36.87 18 TRP B N 1
ATOM 1084 C CA . TRP B 1 18 ? 31.708 9.886 43.319 1.00 36.02 18 TRP B CA 1
ATOM 1085 C C . TRP B 1 18 ? 32.671 9.939 44.523 1.00 35.80 18 TRP B C 1
ATOM 1086 O O . TRP B 1 18 ? 32.853 8.955 45.274 1.00 35.10 18 TRP B O 1
ATOM 1097 N N . LEU B 1 19 ? 33.296 11.104 44.694 1.00 31.98 19 LEU B N 1
ATOM 1098 C CA . LEU B 1 19 ? 34.329 11.250 45.712 1.00 32.41 19 LEU B CA 1
ATOM 1099 C C . LEU B 1 19 ? 33.675 11.019 47.119 1.00 32.28 19 LEU B C 1
ATOM 1100 O O . LEU B 1 19 ? 34.309 10.503 47.964 1.00 31.99 19 LEU B O 1
ATOM 1105 N N . GLU B 1 20 ? 32.417 11.478 47.323 1.00 34.39 20 GLU B N 1
ATOM 1106 C CA A GLU B 1 20 ? 31.660 11.210 48.583 0.50 34.05 20 GLU B CA 1
ATOM 1107 C CA B GLU B 1 20 ? 31.629 11.224 48.538 0.50 34.28 20 GLU B CA 1
ATOM 1108 C C . GLU B 1 20 ? 31.657 9.704 48.928 1.00 35.60 20 GLU B C 1
ATOM 1109 O O . GLU B 1 20 ? 31.788 9.335 50.086 1.00 34.39 20 GLU B O 1
ATOM 1120 N N . LYS B 1 21 ? 31.549 8.855 47.939 1.00 35.46 21 LYS B N 1
ATOM 1121 C CA . LYS B 1 21 ? 31.444 7.471 48.182 1.00 38.16 21 LYS B CA 1
ATOM 1122 C C . LYS B 1 21 ? 32.778 6.744 48.407 1.00 37.64 21 LYS B C 1
ATOM 1123 O O . LYS B 1 21 ? 32.808 5.563 48.797 1.00 37.89 21 LYS B O 1
ATOM 1129 N N . GLN B 1 22 ? 33.896 7.443 48.152 1.00 37.40 22 GLN B N 1
ATOM 1130 C CA . GLN B 1 22 ? 35.256 6.840 48.299 1.00 34.92 22 GLN B CA 1
ATOM 1131 C C . GLN B 1 22 ? 35.777 6.949 49.730 1.00 32.96 22 GLN B C 1
ATOM 1132 O O . GLN B 1 22 ? 35.661 7.976 50.382 1.00 33.31 22 GLN B O 1
ATOM 1138 N N . SER B 1 23 ? 36.391 5.872 50.192 1.00 31.60 23 SER B N 1
ATOM 1139 C CA . SER B 1 23 ? 37.021 5.810 51.459 1.00 29.23 23 SER B CA 1
ATOM 1140 C C . SER B 1 23 ? 38.515 5.966 51.186 1.00 29.94 23 SER B C 1
ATOM 1141 O O . SER B 1 23 ? 38.991 5.843 50.047 1.00 31.06 23 SER B O 1
ATOM 1144 N N . ILE B 1 24 ? 39.270 6.233 52.238 1.00 29.73 24 ILE B N 1
ATOM 1145 C CA . ILE B 1 24 ? 40.650 6.583 52.128 1.00 31.13 24 ILE B CA 1
ATOM 1146 C C . ILE B 1 24 ? 41.368 5.340 51.698 1.00 32.43 24 ILE B C 1
ATOM 1147 O O . ILE B 1 24 ? 42.303 5.403 50.915 1.00 31.73 24 ILE B O 1
ATOM 1152 N N . GLU B 1 25 ? 40.861 4.193 52.147 1.00 32.58 25 GLU B N 1
ATOM 1153 C CA . GLU B 1 25 ? 41.394 2.893 51.683 1.00 34.10 25 GLU B CA 1
ATOM 1154 C C . GLU B 1 25 ? 41.257 2.743 50.186 1.00 33.23 25 GLU B C 1
ATOM 1155 O O . GLU B 1 25 ? 42.152 2.359 49.515 1.00 34.66 25 GLU B O 1
ATOM 1161 N N . THR B 1 26 ? 40.101 3.024 49.653 1.00 33.50 26 THR B N 1
ATOM 1162 C CA . THR B 1 26 ? 39.908 2.897 48.237 1.00 33.92 26 THR B CA 1
ATOM 1163 C C . THR B 1 26 ? 40.892 3.786 47.500 1.00 34.70 26 THR B C 1
ATOM 1164 O O . THR B 1 26 ? 41.468 3.422 46.476 1.00 34.50 26 THR B O 1
ATOM 1168 N N . LEU B 1 27 ? 41.083 4.983 48.062 1.00 33.55 27 LEU B N 1
ATOM 1169 C CA . LEU B 1 27 ? 41.870 5.985 47.449 1.00 33.31 27 LEU B CA 1
ATOM 1170 C C . LEU B 1 27 ? 43.360 5.688 47.548 1.00 33.09 27 LEU B C 1
ATOM 1171 O O . LEU B 1 27 ? 44.122 6.113 46.621 1.00 33.45 27 LEU B O 1
ATOM 1176 N N . LEU B 1 28 ? 43.753 5.072 48.667 1.00 31.03 28 LEU B N 1
ATOM 1177 C CA . LEU B 1 28 ? 45.105 4.629 48.845 1.00 33.31 28 LEU B CA 1
ATOM 1178 C C . LEU B 1 28 ? 45.478 3.661 47.722 1.00 35.55 28 LEU B C 1
ATOM 1179 O O . LEU B 1 28 ? 46.544 3.782 47.066 1.00 35.80 28 LEU B O 1
ATOM 1184 N N . GLU B 1 29 ? 44.550 2.737 47.477 1.00 35.90 29 GLU B N 1
ATOM 1185 C CA . GLU B 1 29 ? 44.611 1.829 46.369 1.00 36.86 29 GLU B CA 1
ATOM 1186 C C . GLU B 1 29 ? 44.619 2.542 44.989 1.00 33.94 29 GLU B C 1
ATOM 1187 O O . GLU B 1 29 ? 45.450 2.268 44.136 1.00 34.40 29 GLU B O 1
ATOM 1193 N N . ALA B 1 30 ? 43.793 3.545 44.772 1.00 32.65 30 ALA B N 1
ATOM 1194 C CA . ALA B 1 30 ? 43.965 4.323 43.519 1.00 31.63 30 ALA B CA 1
ATOM 1195 C C . ALA B 1 30 ? 45.425 4.908 43.326 1.00 30.87 30 ALA B C 1
ATOM 1196 O O . ALA B 1 30 ? 45.956 4.998 42.202 1.00 30.87 30 ALA B O 1
ATOM 1198 N N . LEU B 1 31 ? 46.070 5.274 44.427 1.00 29.89 31 LEU B N 1
ATOM 1199 C CA . LEU B 1 31 ? 47.378 5.929 44.334 1.00 29.96 31 LEU B CA 1
ATOM 1200 C C . LEU B 1 31 ? 48.387 4.830 43.987 1.00 31.05 31 LEU B C 1
ATOM 1201 O O . LEU B 1 31 ? 49.228 4.994 43.131 1.00 30.02 31 LEU B O 1
ATOM 1206 N N . ALA B 1 32 ? 48.315 3.742 44.752 1.00 31.81 32 ALA B N 1
ATOM 1207 C CA . ALA B 1 32 ? 49.095 2.526 44.443 1.00 34.27 32 ALA B CA 1
ATOM 1208 C C . ALA B 1 32 ? 49.048 2.103 42.949 1.00 34.71 32 ALA B C 1
ATOM 1209 O O . ALA B 1 32 ? 50.107 1.835 42.353 1.00 35.01 32 ALA B O 1
ATOM 1211 N N . SER B 1 33 ? 47.847 2.089 42.365 1.00 35.25 33 SER B N 1
ATOM 1212 C CA A SER B 1 33 ? 47.713 1.819 40.934 0.50 35.35 33 SER B CA 1
ATOM 1213 C CA B SER B 1 33 ? 47.685 1.825 40.935 0.50 36.15 33 SER B CA 1
ATOM 1214 C C . SER B 1 33 ? 48.371 2.913 40.064 1.00 35.79 33 SER B C 1
ATOM 1215 O O . SER B 1 33 ? 48.982 2.611 39.043 1.00 35.61 33 SER B O 1
ATOM 1220 N N . GLU B 1 34 ? 48.284 4.191 40.442 1.00 34.05 34 GLU B N 1
ATOM 1221 C CA . GLU B 1 34 ? 49.001 5.177 39.566 1.00 34.72 34 GLU B CA 1
ATOM 1222 C C . GLU B 1 34 ? 50.491 5.007 39.655 1.00 34.20 34 GLU B C 1
ATOM 1223 O O . GLU B 1 34 ? 51.202 5.192 38.681 1.00 34.11 34 GLU B O 1
ATOM 1229 N N . ILE B 1 35 ? 50.965 4.723 40.847 1.00 35.03 35 ILE B N 1
ATOM 1230 C CA . ILE B 1 35 ? 52.365 4.466 41.024 1.00 37.05 35 ILE B CA 1
ATOM 1231 C C . ILE B 1 35 ? 52.802 3.352 40.011 1.00 37.97 35 ILE B C 1
ATOM 1232 O O . ILE B 1 35 ? 53.940 3.378 39.487 1.00 38.23 35 ILE B O 1
ATOM 1237 N N . GLU B 1 36 ? 51.898 2.416 39.703 1.00 39.10 36 GLU B N 1
ATOM 1238 C CA . GLU B 1 36 ? 52.262 1.314 38.802 1.00 40.56 36 GLU B CA 1
ATOM 1239 C C . GLU B 1 36 ? 52.388 1.862 37.379 1.00 39.29 36 GLU B C 1
ATOM 1240 O O . GLU B 1 36 ? 53.281 1.473 36.628 1.00 39.00 36 GLU B O 1
ATOM 1246 N N . GLU B 1 37 ? 51.550 2.856 37.078 1.00 37.61 37 GLU B N 1
ATOM 1247 C CA . GLU B 1 37 ? 51.520 3.394 35.784 1.00 37.65 37 GLU B CA 1
ATOM 1248 C C . GLU B 1 37 ? 52.725 4.220 35.577 1.00 36.15 37 GLU B C 1
ATOM 1249 O O . GLU B 1 37 ? 53.216 4.349 34.447 1.00 33.66 37 GLU B O 1
ATOM 1255 N N . VAL B 1 38 ? 53.213 4.830 36.662 1.00 36.06 38 VAL B N 1
ATOM 1256 C CA . VAL B 1 38 ? 54.459 5.575 36.584 1.00 34.72 38 VAL B CA 1
ATOM 1257 C C . VAL B 1 38 ? 55.578 4.561 36.313 1.00 35.15 38 VAL B C 1
ATOM 1258 O O . VAL B 1 38 ? 56.364 4.775 35.397 1.00 36.27 38 VAL B O 1
ATOM 1262 N N . ALA B 1 39 ? 55.646 3.479 37.075 1.00 35.46 39 ALA B N 1
ATOM 1263 C CA . ALA B 1 39 ? 56.781 2.590 36.950 1.00 36.44 39 ALA B CA 1
ATOM 1264 C C . ALA B 1 39 ? 56.833 2.115 35.488 1.00 37.88 39 ALA B C 1
ATOM 1265 O O . ALA B 1 39 ? 57.888 2.079 34.841 1.00 38.66 39 ALA B O 1
ATOM 1267 N N . GLU B 1 40 ? 55.664 1.831 34.951 1.00 39.11 40 GLU B N 1
ATOM 1268 C CA . GLU B 1 40 ? 55.538 1.427 33.550 1.00 40.68 40 GLU B CA 1
ATOM 1269 C C . GLU B 1 40 ? 55.978 2.457 32.500 1.00 40.63 40 GLU B C 1
ATOM 1270 O O . GLU B 1 40 ? 56.714 2.119 31.577 1.00 40.39 40 GLU B O 1
ATOM 1276 N N . ALA B 1 41 ? 55.557 3.720 32.594 1.00 40.86 41 ALA B N 1
ATOM 1277 C CA . ALA B 1 41 ? 56.015 4.687 31.614 1.00 41.27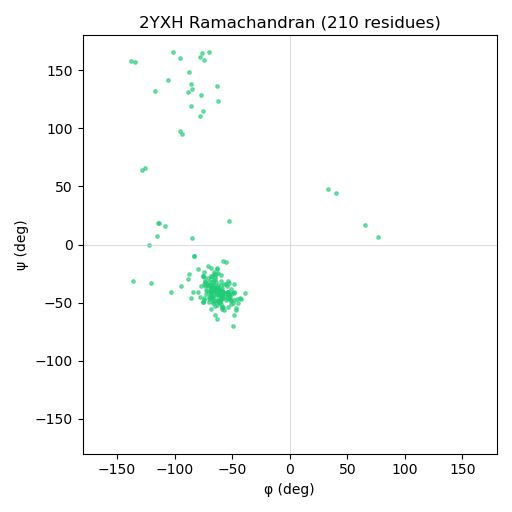 41 ALA B CA 1
ATOM 1278 C C . ALA B 1 41 ? 57.541 4.903 31.721 1.00 42.40 41 ALA B C 1
ATOM 1279 O O . ALA B 1 41 ? 58.192 5.247 30.720 1.00 42.47 41 ALA B O 1
ATOM 1281 N N . VAL B 1 42 ? 58.103 4.703 32.913 1.00 41.93 42 VAL B N 1
ATOM 1282 C CA . VAL B 1 42 ? 59.567 4.747 33.075 1.00 43.33 42 VAL B CA 1
ATOM 1283 C C . VAL B 1 42 ? 60.245 3.594 32.291 1.00 44.84 42 VAL B C 1
ATOM 1284 O O . VAL B 1 42 ? 61.160 3.861 31.525 1.00 44.77 42 VAL B O 1
ATOM 1288 N N . LYS B 1 43 ? 59.800 2.352 32.515 1.00 44.92 43 LYS B N 1
ATOM 1289 C CA . LYS B 1 43 ? 60.230 1.205 31.751 1.00 47.05 43 LYS B CA 1
ATOM 1290 C C . LYS B 1 43 ? 60.414 1.470 30.259 1.00 46.85 43 LYS B C 1
ATOM 1291 O O . LYS B 1 43 ? 61.367 1.014 29.649 1.00 47.03 43 LYS B O 1
ATOM 1297 N N . LYS B 1 44 ? 59.492 2.220 29.690 1.00 45.36 44 LYS B N 1
ATOM 1298 C CA . LYS B 1 44 ? 59.356 2.331 28.278 1.00 44.36 44 LYS B CA 1
ATOM 1299 C C . LYS B 1 44 ? 59.812 3.680 27.830 1.00 42.87 44 LYS B C 1
ATOM 1300 O O . LYS B 1 44 ? 59.543 4.090 26.736 1.00 42.58 44 LYS B O 1
ATOM 1306 N N . ASN B 1 45 ? 60.538 4.380 28.682 1.00 41.94 45 ASN B N 1
ATOM 1307 C CA . ASN B 1 45 ? 60.979 5.757 28.384 1.00 40.76 45 ASN B CA 1
ATOM 1308 C C . ASN B 1 45 ? 59.944 6.460 27.560 1.00 39.02 45 ASN B C 1
ATOM 1309 O O . ASN B 1 45 ? 60.269 7.061 26.542 1.00 39.26 45 ASN B O 1
ATOM 1314 N N . ASP B 1 46 ? 58.686 6.353 27.996 1.00 38.86 46 ASP B N 1
ATOM 1315 C CA . ASP B 1 46 ? 57.563 7.010 27.349 1.00 37.70 46 ASP B CA 1
ATOM 1316 C C . ASP B 1 46 ? 57.344 8.300 28.078 1.00 37.64 46 ASP B C 1
ATOM 1317 O O . ASP B 1 46 ? 56.714 8.330 29.145 1.00 37.36 46 ASP B O 1
ATOM 1322 N N . LEU B 1 47 ? 57.895 9.360 27.511 1.00 36.91 47 LEU B N 1
ATOM 1323 C CA . LEU B 1 47 ? 57.941 10.706 28.153 1.00 36.00 47 LEU B CA 1
ATOM 1324 C C . LEU B 1 47 ? 56.624 11.436 28.354 1.00 36.51 47 LEU B C 1
ATOM 1325 O O . LEU B 1 47 ? 56.370 12.042 29.421 1.00 34.61 47 LEU B O 1
ATOM 1330 N N . ALA B 1 48 ? 55.861 11.503 27.277 1.00 36.98 48 ALA B N 1
ATOM 1331 C CA . ALA B 1 48 ? 54.464 11.919 27.296 1.00 36.38 48 ALA B CA 1
ATOM 1332 C C . ALA B 1 48 ? 53.593 11.128 28.301 1.00 36.50 48 ALA B C 1
ATOM 1333 O O . ALA B 1 48 ? 52.755 11.683 28.979 1.00 36.12 48 ALA B O 1
ATOM 1335 N N . ASN B 1 49 ? 53.750 9.814 28.350 1.00 36.18 49 ASN B N 1
ATOM 1336 C CA . ASN B 1 49 ? 52.986 9.086 29.320 1.00 37.98 49 ASN B CA 1
ATOM 1337 C C . ASN B 1 49 ? 53.522 9.365 30.758 1.00 38.01 49 ASN B C 1
ATOM 1338 O O . ASN B 1 49 ? 52.731 9.502 31.718 1.00 38.42 49 ASN B O 1
ATOM 1343 N N . LEU B 1 50 ? 54.841 9.528 30.908 1.00 35.06 50 LEU B N 1
ATOM 1344 C CA . LEU B 1 50 ? 55.380 9.766 32.243 1.00 33.73 50 LEU B CA 1
ATOM 1345 C C . LEU B 1 50 ? 54.808 11.096 32.805 1.00 32.66 50 LEU B C 1
ATOM 1346 O O . LEU B 1 50 ? 54.379 11.209 33.970 1.00 31.22 50 LEU B O 1
ATOM 1351 N N . GLU B 1 51 ? 54.783 12.073 31.942 1.00 29.44 51 GLU B N 1
ATOM 1352 C CA . GLU B 1 51 ? 54.282 13.334 32.347 1.00 32.56 51 GLU B CA 1
ATOM 1353 C C . GLU B 1 51 ? 52.851 13.135 32.779 1.00 34.62 51 GLU B C 1
ATOM 1354 O O . GLU B 1 51 ? 52.385 13.828 33.717 1.00 34.04 51 GLU B O 1
ATOM 1360 N N . GLU B 1 52 ? 52.148 12.214 32.088 1.00 34.90 52 GLU B N 1
ATOM 1361 C CA . GLU B 1 52 ? 50.733 11.982 32.394 1.00 35.30 52 GLU B CA 1
ATOM 1362 C C . GLU B 1 52 ? 50.572 11.463 33.802 1.00 32.30 52 GLU B C 1
ATOM 1363 O O . GLU B 1 52 ? 49.964 12.130 34.604 1.00 30.59 52 GLU B O 1
ATOM 1369 N N . GLU B 1 53 ? 51.135 10.262 34.029 1.00 30.87 53 GLU B N 1
ATOM 1370 C CA . GLU B 1 53 ? 51.109 9.574 35.240 1.00 29.65 53 GLU B CA 1
ATOM 1371 C C . GLU B 1 53 ? 51.723 10.325 36.422 1.00 30.18 53 GLU B C 1
ATOM 1372 O O . GLU B 1 53 ? 51.285 10.092 37.589 1.00 28.53 53 GLU B O 1
ATOM 1378 N N . ILE B 1 54 ? 52.809 11.073 36.170 1.00 27.17 54 ILE B N 1
ATOM 1379 C CA . ILE B 1 54 ? 53.297 11.882 37.289 1.00 28.76 54 ILE B CA 1
ATOM 1380 C C . ILE B 1 54 ? 52.140 12.736 37.817 1.00 28.64 54 ILE B C 1
ATOM 1381 O O . ILE B 1 54 ? 51.845 12.711 38.983 1.00 28.46 54 ILE B O 1
ATOM 1386 N N . GLY B 1 55 ? 51.497 13.488 36.921 1.00 28.16 55 GLY B N 1
ATOM 1387 C CA . GLY B 1 55 ? 50.301 14.269 37.257 1.00 29.43 55 GLY B CA 1
ATOM 1388 C C . GLY B 1 55 ? 49.243 13.416 37.967 1.00 29.39 55 GLY B C 1
ATOM 1389 O O . GLY B 1 55 ? 48.779 13.801 39.040 1.00 28.40 55 GLY B O 1
ATOM 1390 N N . ASP B 1 56 ? 48.883 12.257 37.391 1.00 29.08 56 ASP B N 1
ATOM 1391 C CA . ASP B 1 56 ? 47.840 11.410 38.000 1.00 28.41 56 ASP B CA 1
ATOM 1392 C C . ASP B 1 56 ? 48.233 11.168 39.459 1.00 27.45 56 ASP B C 1
ATOM 1393 O O . ASP B 1 56 ? 47.412 11.126 40.356 1.00 27.54 56 ASP B O 1
ATOM 1406 N N . ILE B 1 58 ? 50.379 12.873 41.659 1.00 25.41 58 ILE B N 1
ATOM 1407 C CA A ILE B 1 58 ? 50.194 14.041 42.558 0.50 26.37 58 ILE B CA 1
ATOM 1408 C CA B ILE B 1 58 ? 50.201 14.039 42.549 0.50 26.50 58 ILE B CA 1
ATOM 1409 C C . ILE B 1 58 ? 48.715 14.257 42.902 1.00 26.61 58 ILE B C 1
ATOM 1410 O O . ILE B 1 58 ? 48.372 14.376 44.075 1.00 27.22 58 ILE B O 1
ATOM 1419 N N . TYR B 1 59 ? 47.842 14.236 41.907 1.00 25.98 59 TYR B N 1
ATOM 1420 C CA . TYR B 1 59 ? 46.416 14.354 42.197 1.00 26.23 59 TYR B CA 1
ATOM 1421 C C . TYR B 1 59 ? 45.897 13.244 43.129 1.00 27.58 59 TYR B C 1
ATOM 1422 O O . TYR B 1 59 ? 45.251 13.490 44.146 1.00 28.40 59 TYR B O 1
ATOM 1431 N N . ASP B 1 60 ? 46.135 12.004 42.768 1.00 24.59 60 ASP B N 1
ATOM 1432 C CA . ASP B 1 60 ? 45.627 10.989 43.616 1.00 25.38 60 ASP B CA 1
ATOM 1433 C C . ASP B 1 60 ? 46.212 11.053 45.023 1.00 25.55 60 ASP B C 1
ATOM 1434 O O . ASP B 1 60 ? 45.459 10.937 45.944 1.00 26.86 60 ASP B O 1
ATOM 1439 N N . ALA B 1 61 ? 47.534 11.155 45.192 1.00 24.98 61 ALA B N 1
ATOM 1440 C CA . ALA B 1 61 ? 48.116 11.435 46.512 1.00 28.01 61 ALA B CA 1
ATOM 1441 C C . ALA B 1 61 ? 47.326 12.531 47.249 1.00 27.05 61 ALA B C 1
ATOM 1442 O O . ALA B 1 61 ? 47.026 12.395 48.444 1.00 27.35 61 ALA B O 1
ATOM 1444 N N . LEU B 1 62 ? 47.000 13.623 46.553 1.00 29.02 62 LEU B N 1
ATOM 1445 C CA . LEU B 1 62 ? 46.380 14.736 47.235 1.00 27.99 62 LEU B CA 1
ATOM 1446 C C . LEU B 1 62 ? 44.944 14.399 47.549 1.00 29.49 62 LEU B C 1
ATOM 1447 O O . LEU B 1 62 ? 44.420 14.930 48.544 1.00 31.41 62 LEU B O 1
ATOM 1452 N N . LEU B 1 63 ? 44.318 13.539 46.738 1.00 27.79 63 LEU B N 1
ATOM 1453 C CA . LEU B 1 63 ? 42.953 13.077 47.142 1.00 27.90 63 LEU B CA 1
ATOM 1454 C C . LEU B 1 63 ? 42.954 12.160 48.409 1.00 25.79 63 LEU B C 1
ATOM 1455 O O . LEU B 1 63 ? 42.013 12.162 49.161 1.00 25.76 63 LEU B O 1
ATOM 1460 N N . VAL B 1 64 ? 44.028 11.410 48.628 1.00 25.60 64 VAL B N 1
ATOM 1461 C CA . VAL B 1 64 ? 44.177 10.657 49.898 1.00 24.89 64 VAL B CA 1
ATOM 1462 C C . VAL B 1 64 ? 44.279 11.703 51.004 1.00 25.60 64 VAL B C 1
ATOM 1463 O O . VAL B 1 64 ? 43.609 11.568 52.040 1.00 25.77 64 VAL B O 1
ATOM 1467 N N . ALA B 1 65 ? 45.036 12.789 50.779 1.00 23.45 65 ALA B N 1
ATOM 1468 C CA . ALA B 1 65 ? 45.158 13.816 51.814 1.00 22.68 65 ALA B CA 1
ATOM 1469 C C . ALA B 1 65 ? 43.750 14.390 52.097 1.00 23.18 65 ALA B C 1
ATOM 1470 O O . ALA B 1 65 ? 43.336 14.586 53.240 1.00 24.30 65 ALA B O 1
ATOM 1472 N N . ALA B 1 66 ? 43.052 14.753 51.032 1.00 23.25 66 ALA B N 1
ATOM 1473 C CA . ALA B 1 66 ? 41.686 15.294 51.136 1.00 24.50 66 ALA B CA 1
ATOM 1474 C C . ALA B 1 66 ? 40.727 14.417 51.930 1.00 23.20 66 ALA B C 1
ATOM 1475 O O . ALA B 1 66 ? 40.030 14.848 52.748 1.00 24.31 66 ALA B O 1
ATOM 1477 N N . VAL B 1 67 ? 40.705 13.113 51.698 1.00 26.24 67 VAL B N 1
ATOM 1478 C CA . VAL B 1 67 ? 39.826 12.338 52.534 1.00 23.67 67 VAL B CA 1
ATOM 1479 C C . VAL B 1 67 ? 40.355 12.120 53.988 1.00 22.38 67 VAL B C 1
ATOM 1480 O O . VAL B 1 67 ? 39.571 11.947 54.915 1.00 22.93 67 VAL B O 1
ATOM 1484 N N . ALA B 1 68 ? 41.671 12.132 54.204 1.00 23.86 68 ALA B N 1
ATOM 1485 C CA . ALA B 1 68 ? 42.269 12.145 55.596 1.00 24.66 68 ALA B CA 1
ATOM 1486 C C . ALA B 1 68 ? 41.676 13.350 56.375 1.00 27.74 68 ALA B C 1
ATOM 1487 O O . ALA B 1 68 ? 41.326 13.297 57.587 1.00 27.32 68 ALA B O 1
ATOM 1489 N N . GLN B 1 69 ? 41.566 14.444 55.644 1.00 27.06 69 GLN B N 1
ATOM 1490 C CA . GLN B 1 69 ? 40.936 15.627 56.252 1.00 28.72 69 GLN B CA 1
ATOM 1491 C C . GLN B 1 69 ? 39.434 15.411 56.457 1.00 27.85 69 GLN B C 1
ATOM 1492 O O . GLN B 1 69 ? 38.904 15.689 57.528 1.00 26.97 69 GLN B O 1
ATOM 1498 N N . ARG B 1 70 ? 38.769 14.902 55.414 1.00 27.56 70 ARG B N 1
ATOM 1499 C CA . ARG B 1 70 ? 37.329 14.799 55.413 1.00 26.94 70 ARG B CA 1
ATOM 1500 C C . ARG B 1 70 ? 36.870 13.845 56.517 1.00 27.41 70 ARG B C 1
ATOM 1501 O O . ARG B 1 70 ? 35.930 14.159 57.312 1.00 27.11 70 ARG B O 1
ATOM 1509 N N . ASP B 1 71 ? 37.531 12.671 56.561 1.00 25.60 71 ASP B N 1
ATOM 1510 C CA . ASP B 1 71 ? 37.077 11.560 57.409 1.00 23.70 71 ASP B CA 1
ATOM 1511 C C . ASP B 1 71 ? 37.793 11.565 58.761 1.00 22.73 71 ASP B C 1
ATOM 1512 O O . ASP B 1 71 ? 37.197 11.315 59.747 1.00 25.85 71 ASP B O 1
ATOM 1517 N N . TYR B 1 72 ? 39.069 11.932 58.816 1.00 24.13 72 TYR B N 1
ATOM 1518 C CA . TYR B 1 72 ? 39.838 11.828 60.024 1.00 23.56 72 TYR B CA 1
ATOM 1519 C C . TYR B 1 72 ? 40.264 13.199 60.524 1.00 21.94 72 TYR B C 1
ATOM 1520 O O . TYR B 1 72 ? 40.959 13.330 61.539 1.00 21.89 72 TYR B O 1
ATOM 1529 N N . GLY B 1 73 ? 39.771 14.240 59.897 1.00 24.42 73 GLY B N 1
ATOM 1530 C CA . GLY B 1 73 ? 40.122 15.554 60.479 1.00 20.46 73 GLY B CA 1
ATOM 1531 C C . GLY B 1 73 ? 41.537 16.103 60.218 1.00 24.59 73 GLY B C 1
ATOM 1532 O O . GLY B 1 73 ? 41.879 17.245 60.638 1.00 22.53 73 GLY B O 1
ATOM 1533 N N . ILE B 1 74 ? 42.332 15.436 59.376 1.00 22.22 74 ILE B N 1
ATOM 1534 C CA . ILE B 1 74 ? 43.722 15.793 59.276 1.00 22.31 74 ILE B CA 1
ATOM 1535 C C . ILE B 1 74 ? 43.882 17.094 58.429 1.00 24.37 74 ILE B C 1
ATOM 1536 O O . ILE B 1 74 ? 43.517 17.141 57.259 1.00 22.26 74 ILE B O 1
ATOM 1541 N N . ASP B 1 75 ? 44.594 18.020 59.011 1.00 25.64 75 ASP B N 1
ATOM 1542 C CA . ASP B 1 75 ? 44.858 19.328 58.362 1.00 29.34 75 ASP B CA 1
ATOM 1543 C 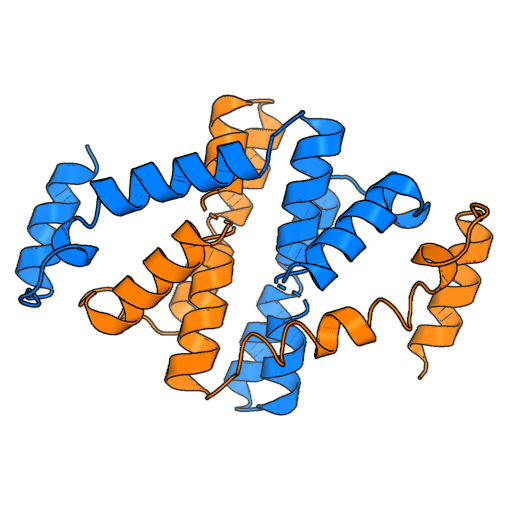C . ASP B 1 75 ? 46.130 19.208 57.408 1.00 28.77 75 ASP B C 1
ATOM 1544 O O . ASP B 1 75 ? 47.170 18.865 57.854 1.00 28.82 75 ASP B O 1
ATOM 1549 N N . LEU B 1 76 ? 46.018 19.438 56.105 1.00 28.86 76 LEU B N 1
ATOM 1550 C CA . LEU B 1 76 ? 47.159 19.327 55.229 1.00 29.36 76 LEU B CA 1
ATOM 1551 C C . LEU B 1 76 ? 48.285 20.259 55.542 1.00 30.60 76 LEU B C 1
ATOM 1552 O O . LEU B 1 76 ? 49.457 19.903 55.406 1.00 28.92 76 LEU B O 1
ATOM 1557 N N . GLU B 1 77 ? 47.971 21.493 55.895 1.00 32.20 77 GLU B N 1
ATOM 1558 C CA . GLU B 1 77 ? 49.083 22.326 56.320 1.00 34.16 77 GLU B CA 1
ATOM 1559 C C . GLU B 1 77 ? 49.897 21.788 57.577 1.00 32.78 77 GLU B C 1
ATOM 1560 O O . GLU B 1 77 ? 51.121 21.794 57.579 1.00 31.78 77 GLU B O 1
ATOM 1566 N N . SER B 1 78 ? 49.238 21.330 58.623 1.00 30.73 78 SER B N 1
ATOM 1567 C CA . SER B 1 78 ? 49.979 20.700 59.729 1.00 31.80 78 SER B CA 1
ATOM 1568 C C . SER B 1 78 ? 50.681 19.421 59.323 1.00 30.09 78 SER B C 1
ATOM 1569 O O . SER B 1 78 ? 51.738 19.088 59.877 1.00 29.60 78 SER B O 1
ATOM 1572 N N . ALA B 1 79 ? 50.092 18.700 58.381 1.00 27.48 79 ALA B N 1
ATOM 1573 C CA . ALA B 1 79 ? 50.710 17.423 57.967 1.00 27.80 79 ALA B CA 1
ATOM 1574 C C . ALA B 1 79 ? 52.059 17.767 57.201 1.00 28.15 79 ALA B C 1
ATOM 1575 O O . ALA B 1 79 ? 53.088 17.156 57.408 1.00 28.28 79 ALA B O 1
ATOM 1577 N N . ILE B 1 80 ? 52.000 18.780 56.343 1.00 28.51 80 ILE B N 1
ATOM 1578 C CA A ILE B 1 80 ? 53.155 19.185 55.552 0.50 29.42 80 ILE B CA 1
ATOM 1579 C CA B ILE B 1 80 ? 53.153 19.195 55.553 0.50 29.59 80 ILE B CA 1
ATOM 1580 C C . ILE B 1 80 ? 54.174 19.763 56.495 1.00 31.04 80 ILE B C 1
ATOM 1581 O O . ILE B 1 80 ? 55.337 19.576 56.310 1.00 30.87 80 ILE B O 1
ATOM 1590 N N . GLN B 1 81 ? 53.704 20.479 57.512 1.00 33.60 81 GLN B N 1
ATOM 1591 C CA . GLN B 1 81 ? 54.611 21.024 58.483 1.00 32.93 81 GLN B CA 1
ATOM 1592 C C . GLN B 1 81 ? 55.304 19.960 59.311 1.00 31.12 81 GLN B C 1
ATOM 1593 O O . GLN B 1 81 ? 56.521 20.074 59.528 1.00 32.52 81 GLN B O 1
ATOM 1599 N N . LYS B 1 82 ? 54.615 18.883 59.714 1.00 29.49 82 LYS B N 1
ATOM 1600 C CA . LYS B 1 82 ? 55.289 17.775 60.403 1.00 26.66 82 LYS B CA 1
ATOM 1601 C C . LYS B 1 82 ? 56.456 17.344 59.516 1.00 25.05 82 LYS B C 1
ATOM 1602 O O . LYS B 1 82 ? 57.538 17.091 60.015 1.00 24.41 82 LYS B O 1
ATOM 1608 N N . VAL B 1 83 ? 56.274 17.276 58.182 1.00 23.81 83 VAL B N 1
ATOM 1609 C CA . VAL B 1 83 ? 57.236 16.580 57.348 1.00 23.12 83 VAL B CA 1
ATOM 1610 C C . VAL B 1 83 ? 58.363 17.570 57.046 1.00 23.84 83 VAL B C 1
ATOM 1611 O O . VAL B 1 83 ? 59.471 17.230 57.030 1.00 24.57 83 VAL B O 1
ATOM 1615 N N . VAL B 1 84 ? 58.066 18.834 56.780 1.00 25.05 84 VAL B N 1
ATOM 1616 C CA . VAL B 1 84 ? 59.116 19.797 56.715 1.00 25.39 84 VAL B CA 1
ATOM 1617 C C . VAL B 1 84 ? 60.035 19.770 57.986 1.00 26.30 84 VAL B C 1
ATOM 1618 O O . VAL B 1 84 ? 61.257 19.733 57.851 1.00 26.00 84 VAL B O 1
ATOM 1622 N N . GLU B 1 85 ? 59.467 19.709 59.190 1.00 27.92 85 GLU B N 1
ATOM 1623 C CA . GLU B 1 85 ? 60.304 19.658 60.422 1.00 31.60 85 GLU B CA 1
ATOM 1624 C C . GLU B 1 85 ? 61.118 18.362 60.488 1.00 30.68 85 GLU B C 1
ATOM 1625 O O . GLU B 1 85 ? 62.316 18.336 60.870 1.00 31.54 85 GLU B O 1
ATOM 1631 N N . LYS B 1 86 ? 60.490 17.295 60.053 1.00 28.69 86 LYS B N 1
ATOM 1632 C CA . LYS B 1 86 ? 61.179 16.039 60.118 1.00 30.17 86 LYS B CA 1
ATOM 1633 C C . LYS B 1 86 ? 62.438 16.034 59.201 1.00 29.96 86 LYS B C 1
ATOM 1634 O O . LYS B 1 86 ? 63.542 15.716 59.616 1.00 32.02 86 LYS B O 1
ATOM 1640 N N A ILE B 1 87 ? 62.260 16.416 57.952 0.50 28.86 87 ILE B N 1
ATOM 1641 N N B ILE B 1 87 ? 62.241 16.420 57.959 0.50 28.68 87 ILE B N 1
ATOM 1642 C CA A ILE B 1 87 ? 63.353 16.433 57.020 0.50 27.45 87 ILE B CA 1
ATOM 1643 C CA B ILE B 1 87 ? 63.292 16.459 56.992 0.50 27.04 87 ILE B CA 1
ATOM 1644 C C A ILE B 1 87 ? 64.403 17.462 57.462 0.50 27.96 87 ILE B C 1
ATOM 1645 C C B ILE B 1 87 ? 64.376 17.463 57.436 0.50 27.79 87 ILE B C 1
ATOM 1646 O O A ILE B 1 87 ? 65.602 17.227 57.366 0.50 27.16 87 ILE B O 1
ATOM 1647 O O B ILE B 1 87 ? 65.570 17.204 57.332 0.50 27.06 87 ILE B O 1
ATOM 1656 N N . SER B 1 88 ? 63.955 18.633 57.913 1.00 27.34 88 SER B N 1
ATOM 1657 C CA . SER B 1 88 ? 64.910 19.659 58.302 1.00 27.61 88 SER B CA 1
ATOM 1658 C C . SER B 1 88 ? 65.741 19.076 59.441 1.00 29.11 88 SER B C 1
ATOM 1659 O O . SER B 1 88 ? 66.969 19.187 59.428 1.00 28.47 88 SER B O 1
ATOM 1662 N N . HIS B 1 89 ? 65.110 18.356 60.372 1.00 27.02 89 HIS B N 1
ATOM 1663 C CA . HIS B 1 89 ? 65.869 17.710 61.420 1.00 27.07 89 HIS B CA 1
ATOM 1664 C C . HIS B 1 89 ? 66.801 16.580 60.969 1.00 28.20 89 HIS B C 1
ATOM 1665 O O . HIS B 1 89 ? 67.939 16.544 61.377 1.00 28.70 89 HIS B O 1
ATOM 1672 N N . ARG B 1 90 ? 66.324 15.683 60.101 1.00 28.13 90 ARG B N 1
ATOM 1673 C CA . ARG B 1 90 ? 67.141 14.582 59.625 1.00 27.47 90 ARG B CA 1
ATOM 1674 C C . ARG B 1 90 ? 68.214 14.901 58.601 1.00 28.06 90 ARG B C 1
ATOM 1675 O O . ARG B 1 90 ? 69.209 14.207 58.580 1.00 28.26 90 ARG B O 1
ATOM 1683 N N . LYS B 1 91 ? 68.041 15.953 57.793 1.00 27.09 91 LYS B N 1
ATOM 1684 C CA . LYS B 1 91 ? 68.915 16.280 56.694 1.00 26.57 91 LYS B CA 1
ATOM 1685 C C . LYS B 1 91 ? 69.319 17.749 56.858 1.00 28.76 91 LYS B C 1
ATOM 1686 O O . LYS B 1 91 ? 69.032 18.551 56.039 1.00 27.53 91 LYS B O 1
ATOM 1692 N N . PRO B 1 92 ? 70.027 18.066 57.934 1.00 29.92 92 PRO B N 1
ATOM 1693 C CA . PRO B 1 92 ? 70.357 19.476 58.149 1.00 29.78 92 PRO B CA 1
ATOM 1694 C C . PRO B 1 92 ? 71.212 20.027 57.030 1.00 30.33 92 PRO B C 1
ATOM 1695 O O . PRO B 1 92 ? 71.271 21.253 56.855 1.00 31.89 92 PRO B O 1
ATOM 1699 N N . TRP B 1 93 ? 71.940 19.162 56.351 1.00 29.56 93 TRP B N 1
ATOM 1700 C CA . TRP B 1 93 ? 72.796 19.598 55.247 1.00 30.49 93 TRP B CA 1
ATOM 1701 C C . TRP B 1 93 ? 72.065 20.328 54.092 1.00 30.52 93 TRP B C 1
ATOM 1702 O O . TRP B 1 93 ? 72.700 21.046 53.298 1.00 32.86 93 TRP B O 1
ATOM 1713 N N . LEU B 1 94 ? 70.738 20.238 54.054 1.00 29.70 94 LEU B N 1
ATOM 1714 C CA . LEU B 1 94 ? 70.005 20.905 53.026 1.00 29.80 94 LEU B CA 1
ATOM 1715 C C . LEU B 1 94 ? 70.012 22.439 53.212 1.00 32.62 94 LEU B C 1
ATOM 1716 O O . LEU B 1 94 ? 69.686 23.154 52.253 1.00 31.22 94 LEU B O 1
ATOM 1721 N N . PHE B 1 95 ? 70.320 22.890 54.427 1.00 33.20 95 PHE B N 1
ATOM 1722 C CA . PHE B 1 95 ? 70.397 24.316 54.746 1.00 36.82 95 PHE B CA 1
ATOM 1723 C C . PHE B 1 95 ? 71.800 24.728 55.069 1.00 38.86 95 PHE B C 1
ATOM 1724 O O . PHE B 1 95 ? 71.988 25.760 55.684 1.00 40.69 95 PHE B O 1
ATOM 1732 N N . TRP B 1 96 ? 72.787 23.928 54.666 1.00 39.49 96 TRP B N 1
ATOM 1733 C CA . TRP B 1 96 ? 74.188 24.312 54.854 1.00 40.22 96 TRP B CA 1
ATOM 1734 C C . TRP B 1 96 ? 74.732 24.701 53.530 1.00 42.46 96 TRP B C 1
ATOM 1735 O O . TRP B 1 96 ? 74.410 24.055 52.530 1.00 42.23 96 TRP B O 1
ATOM 1746 N N . GLU B 1 97 ? 75.584 25.738 53.494 1.00 46.18 97 GLU B N 1
ATOM 1747 C CA . GLU B 1 97 ? 76.179 26.127 52.168 1.00 47.81 97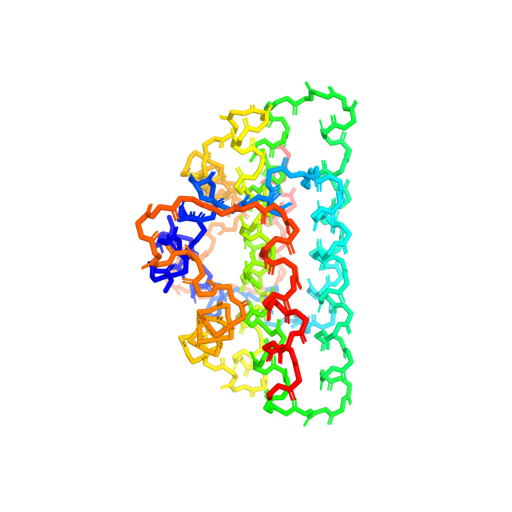 GLU B CA 1
ATOM 1748 C C . GLU B 1 97 ? 76.964 25.075 51.401 1.00 47.52 97 GLU B C 1
ATOM 1749 O O . GLU B 1 97 ? 76.699 24.816 50.223 1.00 47.37 97 GLU B O 1
ATOM 1755 N N . GLU B 1 98 ? 77.940 24.481 52.062 1.00 47.31 98 GLU B N 1
ATOM 1756 C CA . GLU B 1 98 ? 78.867 23.665 51.362 1.00 47.58 98 GLU B CA 1
ATOM 1757 C C . GLU B 1 98 ? 78.294 22.280 51.310 1.00 46.66 98 GLU B C 1
ATOM 1758 O O . GLU B 1 98 ? 77.574 21.884 52.224 1.00 45.83 98 GLU B O 1
ATOM 1764 N N . LYS B 1 99 ? 78.602 21.544 50.245 1.00 46.05 99 LYS B N 1
ATOM 1765 C CA . LYS B 1 99 ? 78.059 20.191 50.083 1.00 46.89 99 LYS B CA 1
ATOM 1766 C C . LYS B 1 99 ? 78.816 19.248 50.996 1.00 44.12 99 LYS B C 1
ATOM 1767 O O . LYS B 1 99 ? 79.916 19.598 51.509 1.00 42.66 99 LYS B O 1
ATOM 1773 N N . ILE B 1 100 ? 78.232 18.054 51.195 1.00 40.22 100 ILE B N 1
ATOM 1774 C CA . ILE B 1 100 ? 78.828 17.077 52.080 1.00 37.01 100 ILE B CA 1
ATOM 1775 C C . ILE B 1 100 ? 78.721 15.755 51.420 1.00 34.97 100 ILE B C 1
ATOM 1776 O O . ILE B 1 100 ? 77.886 15.549 50.532 1.00 33.96 100 ILE B O 1
ATOM 1781 N N . SER B 1 101 ? 79.573 14.847 51.833 1.00 32.20 101 SER B N 1
ATOM 1782 C CA . SER B 1 101 ? 79.582 13.523 51.191 1.00 32.42 101 SER B CA 1
ATOM 1783 C C . SER B 1 101 ? 78.478 12.589 51.635 1.00 33.10 101 SER B C 1
ATOM 1784 O O . SER B 1 101 ? 77.910 12.704 52.715 1.00 31.58 101 SER B O 1
ATOM 1787 N N . LEU B 1 102 ? 78.242 11.559 50.808 1.00 34.34 102 LEU B N 1
ATOM 1788 C CA . LEU B 1 102 ? 77.257 10.609 51.129 1.00 34.51 102 LEU B CA 1
ATOM 1789 C C . LEU B 1 102 ? 77.547 10.103 52.531 1.00 35.48 102 LEU B C 1
ATOM 1790 O O . LEU B 1 102 ? 76.613 9.937 53.341 1.00 34.90 102 LEU B O 1
ATOM 1795 N N . GLU B 1 103 ? 78.824 9.871 52.806 1.00 35.58 103 GLU B N 1
ATOM 1796 C CA . GLU B 1 103 ? 79.255 9.167 54.011 1.00 36.35 103 GLU B CA 1
ATOM 1797 C C . GLU B 1 103 ? 78.973 10.070 55.233 1.00 34.85 103 GLU B C 1
ATOM 1798 O O . GLU B 1 103 ? 78.524 9.615 56.341 1.00 33.28 103 GLU B O 1
ATOM 1804 N N . GLU B 1 104 ? 79.241 11.360 55.005 1.00 32.65 104 GLU B N 1
ATOM 1805 C CA . GLU B 1 104 ? 78.991 12.371 56.003 1.00 31.54 104 GLU B CA 1
ATOM 1806 C C . GLU B 1 104 ? 77.471 12.438 56.295 1.00 29.90 104 GLU B C 1
ATOM 1807 O O . GLU B 1 104 ? 77.049 12.357 57.461 1.00 27.60 104 GLU B O 1
ATOM 1813 N N . ALA B 1 105 ? 76.677 12.573 55.221 1.00 29.08 105 ALA B N 1
ATOM 1814 C CA . ALA B 1 105 ? 75.213 12.765 55.295 1.00 28.12 105 ALA B CA 1
ATOM 1815 C C . ALA B 1 105 ? 74.582 11.603 56.057 1.00 29.33 105 ALA B C 1
ATOM 1816 O O . ALA B 1 105 ? 73.671 11.781 56.870 1.00 27.36 105 ALA B O 1
ATOM 1818 N N . GLU B 1 106 ? 75.081 10.410 55.790 1.00 29.58 106 GLU B N 1
ATOM 1819 C CA . GLU B 1 106 ? 74.492 9.222 56.439 1.00 32.10 106 GLU B CA 1
ATOM 1820 C C . GLU B 1 106 ? 74.836 9.102 57.850 1.00 30.86 106 GLU B C 1
ATOM 1821 O O . GLU B 1 106 ? 74.068 8.566 58.613 1.00 30.41 106 GLU B O 1
ATOM 1827 N N . LYS B 1 107 ? 76.051 9.492 58.188 1.00 29.21 107 LYS B N 1
ATOM 1828 C CA . LYS B 1 107 ? 76.425 9.390 59.595 1.00 28.62 107 LYS B CA 1
ATOM 1829 C C . LYS B 1 107 ? 75.482 10.307 60.343 1.00 28.33 107 LYS B C 1
ATOM 1830 O O . LYS B 1 107 ? 75.003 9.936 61.409 1.00 27.54 107 LYS B O 1
ATOM 1836 N N . ILE B 1 108 ? 75.198 11.487 59.775 1.00 24.42 108 ILE B N 1
ATOM 1837 C CA . ILE B 1 108 ? 74.349 12.411 60.465 1.00 25.54 108 ILE B CA 1
ATOM 1838 C C . ILE B 1 108 ? 72.943 11.906 60.593 1.00 26.32 108 ILE B C 1
ATOM 1839 O O . ILE B 1 108 ? 72.301 11.948 61.658 1.00 25.39 108 ILE B O 1
ATOM 1844 N N . TRP B 1 109 ? 72.450 11.425 59.470 1.00 29.99 109 TRP B N 1
ATOM 1845 C CA . TRP B 1 109 ? 71.049 11.017 59.384 1.00 33.59 109 TRP B CA 1
ATOM 1846 C C . TRP B 1 109 ? 70.774 9.933 60.413 1.00 32.89 109 TRP B C 1
ATOM 1847 O O . TRP B 1 109 ? 69.719 9.863 61.073 1.00 32.75 109 TRP B O 1
ATOM 1858 N N . LYS B 1 110 ? 71.735 9.039 60.477 1.00 34.01 110 LYS B N 1
ATOM 1859 C CA . LYS B 1 110 ? 71.667 7.879 61.403 1.00 33.01 110 LYS B CA 1
ATOM 1860 C C . LYS B 1 110 ? 71.449 8.425 62.821 1.00 32.11 110 LYS B C 1
ATOM 1861 O O . LYS B 1 110 ? 70.514 8.012 63.550 1.00 31.09 110 LYS B O 1
ATOM 1867 N N . GLU B 1 111 ? 72.233 9.428 63.202 1.00 29.99 111 GLU B N 1
ATOM 1868 C CA . GLU B 1 111 ? 72.040 9.894 64.543 1.00 29.91 111 GLU B CA 1
ATOM 1869 C C . GLU B 1 111 ? 70.726 10.663 64.710 1.00 31.62 111 GLU B C 1
ATOM 1870 O O . GLU B 1 111 ? 70.070 10.648 65.792 1.00 30.70 111 GLU B O 1
ATOM 1876 N N . ARG B 1 112 ? 70.350 11.395 63.668 1.00 33.42 112 ARG B N 1
ATOM 1877 C CA . ARG B 1 112 ? 69.170 12.307 63.845 1.00 34.89 112 ARG B CA 1
ATOM 1878 C C . ARG B 1 112 ? 67.907 11.483 63.947 1.00 37.87 112 ARG B C 1
ATOM 1879 O O . ARG B 1 112 ? 66.935 11.862 64.608 1.00 37.01 112 ARG B O 1
ATOM 1887 N N . LYS B 1 113 ? 67.951 10.314 63.304 1.00 41.17 113 LYS B N 1
ATOM 1888 C CA . LYS B 1 113 ? 66.853 9.354 63.332 1.00 45.36 113 LYS B CA 1
ATOM 1889 C C . LYS B 1 113 ? 66.491 8.873 64.692 1.00 46.22 113 LYS B C 1
ATOM 1890 O O . LYS B 1 113 ? 65.335 8.514 64.909 1.00 47.08 113 LYS B O 1
ATOM 1896 N N . LYS B 1 114 ? 67.487 8.810 65.574 1.00 46.91 114 LYS B N 1
ATOM 1897 C CA . LYS B 1 114 ? 67.263 8.465 66.956 1.00 47.70 114 LYS B CA 1
ATOM 1898 C C . LYS B 1 114 ? 66.292 9.457 67.707 1.00 50.43 114 LYS B C 1
ATOM 1899 O O . LYS B 1 114 ? 65.632 9.059 68.664 1.00 51.07 114 LYS B O 1
ATOM 1905 N N . LYS B 1 115 ? 66.179 10.723 67.275 1.00 52.70 115 LYS B N 1
ATOM 1906 C CA . LYS B 1 115 ? 65.477 11.738 68.090 1.00 55.35 115 LYS B CA 1
ATOM 1907 C C . LYS B 1 115 ? 63.941 11.631 68.036 1.00 56.96 115 LYS B C 1
ATOM 1908 O O . LYS B 1 115 ? 63.370 11.122 67.061 1.00 58.93 115 LYS B O 1
#

=== Feature glossary ===
A reading guide for the features in this record.

Start from the sequence.

  · This is the polypeptide sequence — one letter per residue, N-terminus first. Length ranges from a few dozen residues for small domains to over a thousand for large multi-domain proteins.

Fold it, and you get atomic coordinates and the backbone conformation that goes with them.

  · Structure coordinates are given as an mmCIF _atom_site loop: one row per atom with element, residue name, chain id, sequence number, and x/y/z position in Å. Only the four main-chain atoms per residue are included here; side chains are omitted to keep the record compact.

  · Backbone dihedral angles. Every residue except chain termini has a φ (preceding-C → N → Cα → C) and a ψ (N → Cα → C → next-N). They are reported in degrees following the IUPAC sign convention. Secondary structure is essentially a statement about which (φ, ψ) basin each residue occupies.

  · The SS8 string is DSSP's per-residue secondary-structure call. α-helix (H) means an i→i+4 H-bond ladder; β-strand (E) means the residue participates in a β-sheet; 3₁₀ (G) and π (I) are tighter and wider helices; T/S are turns/bends; '-' is loop.

  · SS3 is a coarse helix/strand/coil call (letters a/b/c) made by the P-SEA algorithm from inter-Cα distances and dihedrals. It is less detailed than DSSP but needs only Cα positions.

Summarize the fold with a handful of shape descriptors and a per-residue structural alphabet.

  · Radius of gyration (Rg) is the root-mean-square distance of Cα atoms from their centroid — a single number for overall size and compactness. A globular domain of N residues has Rg ≈ 2.2·N^0.38 Å; an extended or disordered chain has a much larger Rg. The Cα contact count is the number of residue pairs whose Cα atoms are within 8 Å and are more than four positions apart in sequence — a standard proxy for tertiary packing density. The bounding box is the smallest axis-aligned box enclosing all Cα atoms.

  · The Foldseek 3Di string encodes local tertiary geometry as a 20-letter alphabet — one character per residue — derived from the relative positions of nearby Cα atoms. Unlike the amino-acid sequence, 3Di is a direct function of the 3D structure, so two proteins with the same fold have similar 3Di strings even at low sequence identity.

  · Solvent-accessible surface area (SASA) is the area in Å² traced out by the centre of a 1.4 Å probe sphere (a water molecule) rolled over the protein's van der Waals surface (Shrake–Rupley / Lee–Richards construction). Buried residues have near-zero SASA; fully exposed residues can exceed 200 Å². The total SASA scales roughly with the number of surface residues.

Ask how reliable the model is.

  · pLDDT (predicted Local Distance Difference Test) is AlphaFold's per-residue confidence score, ranging from 0 to 100. Values above 90 indicate high confidence (typically well-packed cores); 70–90 is confident; 50–70 low confidence; below 50 usually means the region is disordered or the prediction is unreliable there. AlphaFold stores pLDDT in the mmCIF B-factor column.

  · B-factor (Debye–Waller factor) reflects atomic displacement in the crystal lattice. It is an experimental observable (units Å²), not a prediction; low values mean the atom is pinned down, high values mean it moves or is heterogeneous across the crystal.

  · Predicted Aligned Error (PAE) is an AlphaFold confidence matrix: entry (i, j) is the expected error in the position of residue j, in ångströms, when the prediction is superimposed on the true structu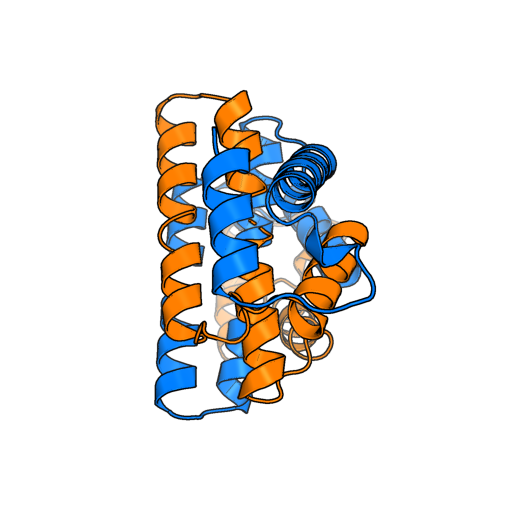re at residue i. Low PAE within a block of residues means that block is internally rigid and well-predicted; high PAE between two blocks means their relative placement is uncertain even if each block individually is confident.

Place it in context: what it resembles, what it is annotated as, and how it looks.

  · Nearest PDB neighbors are the top structural matches found by Foldseek when searching this structure against the entire Protein Data Bank. Each hit reports a TM-score (0 to 1; >0.5 almost always implies the same fold) and an E-value. These are *structural* homologs — they may share no detectable sequence similarity.

  · Functional annotations link the protein to curated databases. InterPro entries identify conserved domains and families by matching the sequence against member-database signatures (Pfam, PROSITE, CDD, …). Gene Ontology (GO) terms describe molecular function, biological process, and cellular component in a controlled vocabulary. CATH places the structure in a hierarchical fold classification (Class/Architecture/Topology/Homologous-superfamily). The organism is the source species.

  · Three diagnostic plots accompany the record. The Cα contact map visualizes the tertiary structure as a 2D adjacency matrix (8 Å cutoff, sequence-local contacts suppressed). The Ramachandran plot shows the distribution of backbone (φ, ψ) torsions, with points in the α and β basins reflecting secondary structure content. The PAE plot shows AlphaFold's inter-residue confidence as a color matrix.

  · Six rendered views show the 3D structure from the faces of a cube — i.e. along ±x, ±y, ±z. Rendering representation is drawn randomly per protein from cartoon (secondary-structure ribbons), sticks (backbone bonds), or molecular surface; coloring is either N→C rainbow (blue at the N-terminus through red at the C-terminus) or one color per chain.